Protein AF-A0A7W7N587-F1 (afdb_monomer_lite)

Secondary structure (DSSP, 8-state):
----SHHHHHHHHHHHHTTSSS--S-TT--------PPPPP--EEEEEE-SS-B-SS-EEEEEE-SS--B--EES-TTTTEEEEETTEEPPGGGEEEEEEETTEEEEEEPTT--B-TT-EEEEEE-GGGB---PPSEEE--SEEEEEETTEEEE--SSPPEEEE--PPPPPPPPPHHHHHHHHHHHHHHHHHHHHHHHHHH--

Foldseek 3Di:
DDDDPVPVVVVVVVVVVPPVPPPPDPPDDPPPPPPPPQQAFAKKKWKDFWQAKDFAAWKKWKFFADQWFFAWDKQCDDPFKWKDKQNHTDDSQQFPMWTDHGTIIMTIGDHGDIRHHGIMMMMIGGSVGTPGSDDWDKAFTPFTFIDHPPHGPTGDPVTIIMGTHGDPDPDDDDDPVSVVVVVVVVVVVVVVVVVVVVVVVVD

Structure (mmCIF, N/CA/C/O backbone):
data_AF-A0A7W7N587-F1
#
_entry.id   AF-A0A7W7N587-F1
#
loop_
_atom_site.group_PDB
_atom_site.id
_atom_site.type_symbol
_atom_site.label_atom_id
_atom_site.label_alt_id
_atom_site.label_comp_id
_atom_site.label_asym_id
_atom_site.label_entity_id
_atom_site.label_seq_id
_atom_site.pdbx_PDB_ins_code
_atom_site.Cartn_x
_atom_site.Cartn_y
_atom_site.Cartn_z
_atom_site.occupancy
_atom_site.B_iso_or_equiv
_atom_site.auth_seq_id
_atom_site.auth_comp_id
_atom_site.auth_asym_id
_atom_site.auth_atom_id
_atom_site.pdbx_PDB_model_num
ATOM 1 N N . MET A 1 1 ? -47.797 -42.948 40.426 1.00 38.31 1 MET A N 1
ATOM 2 C CA . MET A 1 1 ? -47.442 -41.555 40.781 1.00 38.31 1 MET A CA 1
ATOM 3 C C . MET A 1 1 ? -46.342 -41.049 39.849 1.00 38.31 1 MET A C 1
ATOM 5 O O . MET A 1 1 ? -45.170 -41.252 40.117 1.00 38.31 1 MET A O 1
ATOM 9 N N . LYS A 1 2 ? -46.714 -40.478 38.700 1.00 43.25 2 LYS A N 1
ATOM 10 C CA . LYS A 1 2 ? -45.826 -39.831 37.716 1.00 43.25 2 LYS A CA 1
ATOM 11 C C . LYS A 1 2 ? -46.717 -38.867 36.934 1.00 43.25 2 LYS A C 1
ATOM 13 O O . LYS A 1 2 ? -47.660 -39.359 36.325 1.00 43.25 2 LYS A O 1
ATOM 18 N N . LYS A 1 3 ? -46.431 -37.558 37.008 1.00 42.47 3 LYS A N 1
ATOM 19 C CA . LYS A 1 3 ?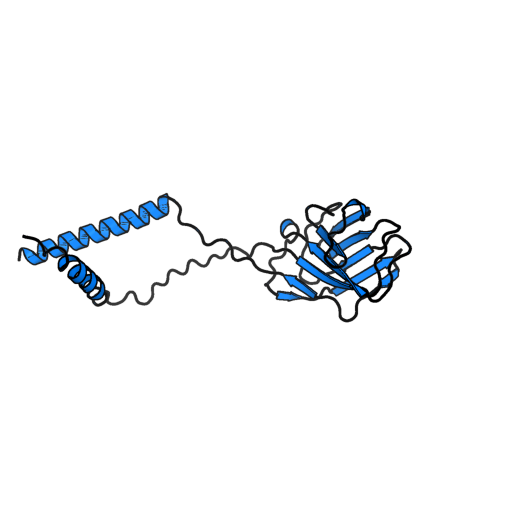 -46.967 -36.413 36.222 1.00 42.47 3 LYS A CA 1
ATOM 20 C C . LYS A 1 3 ? -47.358 -35.235 37.129 1.00 42.47 3 LYS A C 1
ATOM 22 O O . LYS A 1 3 ? -48.534 -34.967 37.303 1.00 42.47 3 LYS A O 1
ATOM 27 N N . MET A 1 4 ? -46.376 -34.517 37.680 1.00 37.81 4 MET A N 1
ATOM 28 C CA . MET A 1 4 ? -46.587 -33.137 38.170 1.00 37.81 4 MET A CA 1
ATOM 29 C C . MET A 1 4 ? -45.394 -32.190 37.912 1.00 37.81 4 MET A C 1
ATOM 31 O O . MET A 1 4 ? -45.393 -31.070 38.398 1.00 37.81 4 MET A O 1
ATOM 35 N N . ILE A 1 5 ? -44.398 -32.581 37.102 1.00 40.22 5 ILE A N 1
ATOM 36 C CA . ILE A 1 5 ? -43.212 -31.732 36.834 1.00 40.22 5 ILE A CA 1
ATOM 37 C C . ILE A 1 5 ? -43.403 -30.823 35.598 1.00 40.22 5 ILE A C 1
ATOM 39 O O . ILE A 1 5 ? -42.735 -29.805 35.469 1.00 40.22 5 ILE A O 1
ATOM 43 N N . ALA A 1 6 ? -44.373 -31.105 34.720 1.00 36.09 6 ALA A N 1
ATOM 44 C CA . ALA A 1 6 ? -44.575 -30.320 33.493 1.00 36.09 6 ALA A CA 1
ATOM 45 C C . ALA A 1 6 ? -45.371 -29.007 33.682 1.00 36.09 6 ALA A C 1
ATOM 47 O O . ALA A 1 6 ? -45.319 -28.148 32.811 1.00 36.09 6 ALA A O 1
ATOM 48 N N . ALA A 1 7 ? -46.085 -28.822 34.800 1.00 35.78 7 ALA A N 1
ATOM 49 C CA . ALA A 1 7 ? -46.932 -27.638 35.019 1.00 35.78 7 ALA A CA 1
ATOM 50 C C . ALA A 1 7 ? -46.193 -26.449 35.672 1.00 35.78 7 ALA A C 1
ATOM 52 O O . ALA A 1 7 ? -46.645 -25.311 35.577 1.00 35.78 7 ALA A O 1
ATOM 53 N N . ALA A 1 8 ? -45.044 -26.689 36.313 1.00 37.50 8 ALA A N 1
ATOM 54 C CA . ALA A 1 8 ? -44.264 -25.636 36.970 1.00 37.50 8 ALA A CA 1
ATOM 55 C C . ALA A 1 8 ? -43.383 -24.840 35.987 1.00 37.50 8 ALA A C 1
ATOM 57 O O . ALA A 1 8 ? -43.096 -23.668 36.223 1.00 37.50 8 ALA A O 1
ATOM 58 N N . VAL A 1 9 ? -42.992 -25.449 34.861 1.00 40.50 9 VAL A N 1
ATOM 59 C CA . VAL A 1 9 ? -42.128 -24.807 33.854 1.00 40.50 9 VAL A CA 1
ATOM 60 C C . VAL A 1 9 ? -42.918 -23.817 32.988 1.00 40.50 9 VAL A C 1
ATOM 62 O O . VAL A 1 9 ? -42.413 -22.751 32.646 1.00 40.50 9 VAL A O 1
ATOM 65 N N . THR A 1 10 ? -44.190 -24.099 32.703 1.00 35.56 10 THR A N 1
ATOM 66 C CA . THR A 1 10 ? -45.070 -23.196 31.943 1.00 35.56 10 THR A CA 1
ATOM 67 C C . THR A 1 10 ? -45.583 -22.017 32.770 1.00 35.56 10 THR A C 1
ATOM 69 O O . THR A 1 10 ? -45.714 -20.920 32.232 1.00 35.56 10 THR A O 1
ATOM 72 N N . ALA A 1 11 ? -45.792 -22.181 34.081 1.00 36.28 11 ALA A N 1
ATOM 73 C CA . ALA A 1 11 ? -46.160 -21.065 34.957 1.00 36.28 11 ALA A CA 1
ATOM 74 C C . ALA A 1 11 ? -45.007 -20.056 35.138 1.00 36.28 11 ALA A C 1
ATOM 76 O O . ALA A 1 11 ? -45.252 -18.851 35.148 1.00 36.28 11 ALA A O 1
ATOM 77 N N . ALA A 1 12 ? -43.755 -20.532 35.194 1.00 37.84 12 ALA A N 1
ATOM 78 C CA . ALA A 1 12 ? -42.572 -19.671 35.262 1.00 37.84 12 ALA A CA 1
ATOM 79 C C . ALA A 1 12 ? -42.360 -18.861 33.967 1.00 37.84 12 ALA A C 1
ATOM 81 O O . ALA A 1 12 ? -42.029 -17.675 34.030 1.00 37.84 12 ALA A O 1
ATOM 82 N N . ALA A 1 13 ? -42.630 -19.462 32.801 1.00 37.00 13 ALA A N 1
ATOM 83 C CA . ALA A 1 13 ? -42.535 -18.784 31.508 1.00 37.00 13 ALA A CA 1
ATOM 84 C C . ALA A 1 13 ? -43.606 -17.690 31.318 1.00 37.00 13 ALA A C 1
ATOM 86 O O . ALA A 1 13 ? -43.305 -16.644 30.745 1.00 37.00 13 ALA A O 1
ATOM 87 N N . LEU A 1 14 ? -44.825 -17.866 31.851 1.00 33.00 14 LEU A N 1
ATOM 88 C CA . LEU A 1 14 ? -45.858 -16.820 31.788 1.00 33.00 14 LEU A CA 1
ATOM 89 C C . LEU A 1 14 ? -45.626 -15.674 32.789 1.00 33.00 14 LEU A C 1
ATOM 91 O O . LEU A 1 14 ? -45.969 -14.531 32.492 1.00 33.00 14 LEU A O 1
ATOM 95 N N . SER A 1 15 ? -45.000 -15.928 33.943 1.00 31.50 15 SER A N 1
ATOM 96 C CA . SER A 1 15 ? -44.704 -14.867 34.921 1.00 31.50 15 SER A CA 1
ATOM 97 C C . SER A 1 15 ? -43.564 -13.925 34.512 1.00 31.50 15 SER A C 1
ATOM 99 O O . SER A 1 15 ? -43.519 -12.791 34.991 1.00 31.50 15 SER A O 1
ATOM 101 N N . MET A 1 16 ? -42.682 -14.338 33.590 1.00 36.97 16 MET A N 1
ATOM 102 C CA . MET A 1 16 ? -41.684 -13.423 33.014 1.00 36.97 16 MET A CA 1
ATOM 103 C C . MET A 1 16 ? -42.273 -12.497 31.941 1.00 36.97 16 MET A C 1
ATOM 105 O O . MET A 1 16 ? -41.717 -11.433 31.695 1.00 36.97 16 MET A O 1
ATOM 109 N N . ALA A 1 17 ? -43.418 -12.848 31.348 1.00 35.22 17 ALA A N 1
ATOM 110 C CA . ALA A 1 17 ? -44.125 -11.977 30.407 1.00 35.22 17 ALA A CA 1
ATOM 111 C C . ALA A 1 17 ? -45.040 -10.951 31.111 1.00 35.22 17 ALA A C 1
ATOM 113 O O . ALA A 1 17 ? -45.356 -9.912 30.539 1.00 35.22 17 ALA A O 1
ATOM 114 N N . ALA A 1 18 ? -45.441 -11.202 32.362 1.00 35.47 18 ALA A N 1
ATOM 115 C CA . ALA A 1 18 ? -46.422 -10.376 33.075 1.00 35.47 18 ALA A CA 1
ATOM 116 C C . ALA A 1 18 ? -45.828 -9.283 33.987 1.00 35.47 18 ALA A C 1
ATOM 118 O O . ALA A 1 18 ? -46.585 -8.514 34.574 1.00 35.47 18 ALA A O 1
ATOM 119 N N . THR A 1 19 ? -44.499 -9.167 34.096 1.00 36.75 19 THR A N 1
ATOM 120 C CA . THR A 1 19 ? -43.856 -8.102 34.902 1.00 36.75 19 THR A CA 1
ATOM 121 C C . THR A 1 19 ? -43.132 -7.059 34.044 1.00 36.75 19 THR A C 1
ATOM 123 O O . THR A 1 19 ? -42.296 -6.312 34.539 1.00 36.75 19 THR A O 1
ATOM 126 N N . ALA A 1 20 ? -43.482 -6.967 32.758 1.00 34.50 20 ALA A N 1
ATOM 127 C CA . ALA A 1 20 ? -43.085 -5.857 31.888 1.00 34.50 20 ALA A CA 1
ATOM 128 C C . ALA A 1 20 ? -44.010 -4.626 32.026 1.00 34.50 20 ALA A C 1
ATOM 130 O O . ALA A 1 20 ? -43.707 -3.561 31.501 1.00 34.50 20 ALA A O 1
ATOM 131 N N . THR A 1 21 ? -45.134 -4.738 32.744 1.00 38.00 21 THR A N 1
ATOM 132 C CA . THR A 1 21 ? -46.200 -3.717 32.766 1.00 38.00 21 THR A CA 1
ATOM 133 C C . THR A 1 21 ? -46.244 -2.824 34.005 1.00 38.00 21 THR A C 1
ATOM 135 O O . THR A 1 21 ? -47.130 -1.982 34.103 1.00 38.00 21 THR A O 1
ATOM 138 N N . MET A 1 22 ? -45.286 -2.923 34.933 1.00 37.50 22 MET A N 1
ATOM 139 C CA . MET A 1 22 ? -45.151 -1.955 36.038 1.00 37.50 22 MET A CA 1
ATOM 140 C C . MET A 1 22 ? -43.709 -1.466 36.218 1.00 37.50 22 MET A C 1
ATOM 142 O O . MET A 1 22 ? -43.218 -1.320 37.331 1.00 37.50 22 MET A O 1
ATOM 146 N N . ALA A 1 23 ? -43.034 -1.182 35.105 1.00 35.41 23 ALA A N 1
ATOM 147 C CA . ALA A 1 23 ? -41.912 -0.250 35.056 1.00 35.41 23 ALA A CA 1
ATOM 148 C C . ALA A 1 23 ? -42.394 1.007 34.321 1.00 35.41 23 ALA A C 1
ATOM 150 O O . ALA A 1 23 ? -42.036 1.273 33.176 1.00 35.41 23 ALA A O 1
ATOM 151 N N . GLY A 1 24 ? -43.300 1.744 34.968 1.00 34.12 24 GLY A N 1
ATOM 152 C CA . GLY A 1 24 ? -43.646 3.087 34.532 1.00 34.12 24 GLY A CA 1
ATOM 153 C C . GLY A 1 24 ? -42.379 3.939 34.511 1.00 34.12 24 GLY A C 1
ATOM 154 O O . GLY A 1 24 ? -41.767 4.173 35.549 1.00 34.12 24 GLY A O 1
ATOM 155 N N . THR A 1 25 ? -42.009 4.374 33.307 1.00 38.12 25 THR A N 1
ATOM 156 C CA . THR A 1 25 ? -41.137 5.522 33.019 1.00 38.12 25 THR A CA 1
ATOM 157 C C . THR A 1 25 ? -39.679 5.439 33.487 1.00 38.12 25 THR A C 1
ATOM 159 O O . THR A 1 25 ? -39.205 6.279 34.242 1.00 38.12 25 THR A O 1
ATOM 162 N N . LEU A 1 26 ? -38.914 4.509 32.915 1.00 37.38 26 LEU A N 1
ATOM 163 C CA . LEU A 1 26 ? -37.521 4.781 32.523 1.00 37.38 26 LEU A CA 1
ATOM 164 C C . LEU A 1 26 ? -37.381 4.557 31.010 1.00 37.38 26 LEU A C 1
ATOM 166 O O . LEU A 1 26 ? -36.545 3.798 30.541 1.00 37.38 26 LEU A O 1
ATOM 170 N N . THR A 1 27 ? -38.246 5.196 30.223 1.00 34.88 27 THR A N 1
ATOM 171 C CA . THR A 1 27 ? -38.246 5.094 28.755 1.00 34.88 27 THR A CA 1
ATOM 172 C C . THR A 1 27 ? -37.141 5.906 28.073 1.00 34.88 27 THR A C 1
ATOM 174 O O . THR A 1 27 ? -37.066 5.874 26.855 1.00 34.88 27 THR A O 1
ATOM 177 N N . ASN A 1 28 ? -36.257 6.583 28.819 1.00 39.03 28 ASN A N 1
ATOM 178 C CA . ASN A 1 28 ? -35.253 7.496 28.252 1.00 39.03 28 ASN A CA 1
ATOM 179 C C . ASN A 1 28 ? -33.839 7.353 28.846 1.00 39.03 28 ASN A C 1
ATOM 181 O O . ASN A 1 28 ? -33.055 8.295 28.772 1.00 39.03 28 ASN A O 1
ATOM 185 N N . VAL A 1 29 ? -33.475 6.210 29.437 1.00 33.09 29 VAL A N 1
ATOM 186 C CA . VAL A 1 29 ? -32.075 5.980 29.841 1.00 33.09 29 VAL A CA 1
ATOM 187 C C . VAL A 1 29 ? -31.446 4.947 28.916 1.00 33.09 29 VAL A C 1
ATOM 189 O O . VAL A 1 29 ? -31.245 3.791 29.275 1.00 33.09 29 VAL A O 1
ATOM 192 N N . SER A 1 30 ? -31.134 5.375 27.694 1.00 33.59 30 SER A N 1
ATOM 193 C CA . SER A 1 30 ? -30.112 4.712 26.891 1.00 33.59 30 SER A CA 1
ATOM 194 C C . SER A 1 30 ? -28.754 5.183 27.407 1.00 33.59 30 SER A C 1
ATOM 196 O O . SER A 1 30 ? -28.334 6.307 27.131 1.00 33.59 30 SER A O 1
ATOM 198 N N . VAL A 1 31 ? -28.064 4.348 28.185 1.00 34.72 31 VAL A N 1
ATOM 199 C CA . VAL A 1 31 ? -26.636 4.563 28.441 1.00 34.72 31 VAL A CA 1
ATOM 200 C C . VAL A 1 31 ? -25.903 4.165 27.169 1.00 34.72 31 VAL A C 1
ATOM 202 O O . VAL A 1 31 ? -25.563 3.003 26.960 1.00 34.72 31 VAL A O 1
ATOM 205 N N . THR A 1 32 ? -25.706 5.131 26.282 1.00 32.06 32 THR A N 1
ATOM 206 C CA . THR A 1 32 ? -24.823 4.959 25.136 1.00 32.06 32 THR A CA 1
ATOM 207 C C . THR A 1 32 ? -23.402 5.136 25.654 1.00 32.06 32 THR A C 1
ATOM 209 O O . THR A 1 32 ? -22.941 6.257 25.852 1.00 32.06 32 THR A O 1
ATOM 212 N N . LEU A 1 33 ? -22.700 4.032 25.912 1.00 35.41 33 LEU A N 1
ATOM 213 C CA . LEU A 1 33 ? -21.244 4.060 26.028 1.00 35.41 33 LEU A CA 1
ATOM 214 C C . LEU A 1 33 ? -20.709 4.361 24.625 1.00 35.41 33 LEU A C 1
ATOM 216 O O . LEU A 1 33 ? -20.472 3.455 23.829 1.00 35.41 33 LEU A O 1
ATOM 220 N N . SER A 1 34 ? -20.603 5.645 24.278 1.00 34.00 34 SER A N 1
ATOM 221 C CA . SER A 1 34 ? -19.911 6.058 23.065 1.00 34.00 34 SER A CA 1
ATOM 222 C C . SER A 1 34 ? -18.451 5.672 23.245 1.00 34.00 34 SER A C 1
ATOM 224 O O . SER A 1 34 ? -17.722 6.321 23.998 1.00 34.00 34 SER A O 1
ATOM 226 N N . ASN A 1 35 ? -18.032 4.588 22.595 1.00 39.84 35 ASN A N 1
ATOM 227 C CA . ASN A 1 35 ? -16.626 4.246 22.495 1.00 39.84 35 ASN A CA 1
ATOM 228 C C . ASN A 1 35 ? -15.972 5.318 21.611 1.00 39.84 35 ASN A C 1
ATOM 230 O O . ASN A 1 35 ? -15.907 5.177 20.397 1.00 39.84 35 ASN A O 1
ATOM 234 N N . ALA A 1 36 ? -15.560 6.433 22.215 1.00 37.22 36 ALA A N 1
ATOM 235 C CA . ALA A 1 36 ? -14.899 7.554 21.549 1.00 37.22 36 ALA A CA 1
ATOM 236 C C . ALA A 1 36 ? -13.419 7.247 21.254 1.00 37.22 36 ALA A C 1
ATOM 238 O O . ALA A 1 36 ? -12.585 8.151 21.202 1.00 37.22 36 ALA A O 1
ATOM 239 N N . ALA A 1 37 ? -13.073 5.965 21.119 1.00 44.41 37 ALA A N 1
ATOM 240 C CA . ALA A 1 37 ? -11.741 5.576 20.713 1.00 44.41 37 ALA A CA 1
ATOM 241 C C . ALA A 1 37 ? -11.563 5.994 19.244 1.00 44.41 37 ALA A C 1
ATOM 243 O O . ALA A 1 37 ? -12.413 5.643 18.419 1.00 44.41 37 ALA A O 1
ATOM 244 N N . PRO A 1 38 ? -10.500 6.741 18.899 1.00 44.53 38 PRO A N 1
ATOM 245 C CA . PRO A 1 38 ? -10.182 7.012 17.504 1.00 44.53 38 PRO A CA 1
ATOM 246 C C . PRO A 1 38 ? -10.076 5.673 16.767 1.00 44.53 38 PRO A C 1
ATOM 248 O O . PRO A 1 38 ? -9.457 4.736 17.280 1.00 44.53 38 PRO A O 1
ATOM 251 N N . SER A 1 39 ? -10.715 5.567 15.599 1.00 49.31 39 SER A N 1
ATOM 252 C CA . SER A 1 39 ? -10.587 4.399 14.729 1.00 49.31 39 SER A CA 1
ATOM 253 C C . SER A 1 39 ? -9.099 4.136 14.498 1.00 49.31 39 SER A C 1
ATOM 255 O O . SER A 1 39 ? -8.367 5.001 14.016 1.00 49.31 39 SER A O 1
ATOM 257 N N . GLN A 1 40 ? -8.629 2.979 14.964 1.00 49.12 40 GLN A N 1
ATOM 258 C CA . GLN A 1 40 ? -7.231 2.594 14.835 1.00 49.12 40 GLN A CA 1
ATOM 259 C C . GLN A 1 40 ? -6.926 2.174 13.396 1.00 49.12 40 GLN A C 1
ATOM 261 O O . GLN A 1 40 ? -7.825 1.723 12.685 1.00 49.12 40 GLN A O 1
ATOM 266 N N . PRO A 1 41 ? -5.663 2.326 12.975 1.00 52.47 41 PRO A N 1
ATOM 267 C CA . PRO A 1 41 ? -5.299 2.300 11.575 1.00 52.47 41 PRO A CA 1
ATOM 268 C C . PRO A 1 41 ? -5.575 0.942 10.933 1.00 52.47 41 PRO A C 1
ATOM 270 O O . PRO A 1 41 ? -5.525 -0.109 11.582 1.00 52.47 41 PRO A O 1
ATOM 273 N N . THR A 1 42 ? -5.826 0.973 9.634 1.00 66.81 42 THR A N 1
ATOM 274 C CA . THR A 1 42 ? -5.966 -0.211 8.793 1.00 66.81 42 THR A CA 1
ATOM 275 C C . THR A 1 42 ? -4.874 -0.283 7.759 1.00 66.81 42 THR A C 1
ATOM 277 O O . THR A 1 42 ? -4.172 0.692 7.498 1.00 66.81 42 THR A O 1
ATOM 280 N N . ASP A 1 43 ? -4.771 -1.457 7.154 1.00 76.81 43 ASP A N 1
ATOM 281 C CA . ASP A 1 43 ? -3.919 -1.644 6.001 1.00 76.81 43 ASP A CA 1
ATOM 282 C C . ASP A 1 43 ? -4.407 -0.757 4.850 1.00 76.81 43 ASP A C 1
ATOM 284 O O . ASP A 1 43 ? -5.614 -0.615 4.629 1.00 76.81 43 ASP A O 1
ATOM 288 N N . VAL A 1 44 ? -3.464 -0.166 4.125 1.00 81.44 44 VAL A N 1
ATOM 289 C CA . VAL A 1 44 ? -3.729 0.573 2.888 1.00 81.44 44 VAL A CA 1
ATOM 290 C C . VAL A 1 44 ? -3.316 -0.320 1.737 1.00 81.44 44 VAL A C 1
ATOM 292 O O . VAL A 1 44 ? -2.154 -0.708 1.661 1.00 81.44 44 VAL A O 1
ATOM 295 N N . ASP A 1 45 ? -4.253 -0.641 0.851 1.00 85.12 45 ASP A N 1
ATOM 296 C CA . ASP A 1 45 ? -3.984 -1.405 -0.369 1.00 85.12 45 ASP A CA 1
ATOM 297 C C . ASP A 1 45 ? -4.131 -0.489 -1.584 1.00 85.12 45 ASP A C 1
ATOM 299 O O . ASP A 1 45 ? -5.164 0.161 -1.757 1.00 85.12 45 ASP A O 1
ATOM 303 N N . ILE A 1 46 ? -3.083 -0.413 -2.397 1.00 84.62 46 ILE A N 1
ATOM 304 C CA . ILE A 1 46 ? -3.024 0.363 -3.633 1.00 84.62 46 ILE A CA 1
ATOM 305 C C . ILE A 1 46 ? -2.920 -0.631 -4.768 1.00 84.62 46 ILE A C 1
ATOM 307 O O . ILE A 1 46 ? -1.919 -1.339 -4.869 1.00 84.62 46 ILE A O 1
ATOM 311 N N . ARG A 1 47 ? -3.905 -0.642 -5.661 1.00 85.12 47 ARG A N 1
ATOM 312 C CA . ARG A 1 47 ? -3.933 -1.575 -6.786 1.00 85.12 47 ARG A CA 1
ATOM 313 C C . ARG A 1 47 ? -3.986 -0.837 -8.108 1.00 85.12 47 ARG A C 1
ATOM 315 O O . ARG A 1 47 ? -4.840 0.021 -8.307 1.00 85.12 47 ARG A O 1
ATOM 322 N N . PHE A 1 48 ? -3.109 -1.216 -9.029 1.00 82.38 48 PHE A N 1
ATOM 323 C CA . PHE A 1 48 ? -3.051 -0.632 -10.363 1.00 82.38 48 PHE A CA 1
ATOM 324 C C . PHE A 1 48 ? -2.655 -1.675 -11.406 1.00 82.38 48 PHE A C 1
ATOM 326 O O . PHE A 1 48 ? -2.157 -2.751 -11.071 1.00 82.38 48 PHE A O 1
ATOM 333 N N . THR A 1 49 ? -2.911 -1.351 -12.669 1.00 85.44 49 THR A N 1
ATOM 334 C CA . THR A 1 49 ? -2.510 -2.163 -13.820 1.00 85.44 49 THR A CA 1
ATOM 335 C C . THR A 1 49 ? -1.483 -1.370 -14.606 1.00 85.44 49 THR A C 1
ATOM 337 O O . THR A 1 49 ? -1.723 -0.195 -14.870 1.00 85.44 49 THR A O 1
ATOM 340 N N . THR A 1 50 ? -0.351 -1.979 -14.942 1.00 83.38 50 THR A N 1
ATOM 341 C CA . THR A 1 50 ? 0.663 -1.325 -15.773 1.00 83.38 50 THR A CA 1
ATOM 342 C C . THR A 1 50 ? 0.170 -1.160 -17.203 1.00 83.38 50 THR A C 1
ATOM 344 O O . THR A 1 50 ? -0.407 -2.082 -17.783 1.00 83.38 50 THR A O 1
ATOM 347 N N . GLU A 1 51 ? 0.423 -0.004 -17.801 1.00 83.75 51 GLU A N 1
ATOM 348 C CA . GLU A 1 51 ? 0.165 0.243 -19.221 1.00 83.75 51 GLU A CA 1
ATOM 349 C C . GLU A 1 51 ? 1.394 -0.101 -20.066 1.00 83.75 51 GLU A C 1
ATOM 351 O O . GLU A 1 51 ? 1.273 -0.580 -21.197 1.00 83.75 51 GLU A O 1
ATOM 356 N N . THR A 1 52 ? 2.590 0.088 -19.503 1.00 84.25 52 THR A N 1
ATOM 357 C CA . THR A 1 52 ? 3.861 -0.100 -20.202 1.00 84.25 52 THR A CA 1
ATOM 358 C C . THR A 1 52 ? 4.668 -1.261 -19.627 1.00 84.25 52 THR A C 1
ATOM 360 O O . THR A 1 52 ? 4.505 -1.698 -18.488 1.00 84.25 52 THR A O 1
ATOM 363 N N . LEU A 1 53 ? 5.543 -1.823 -20.464 1.00 84.88 53 LEU A N 1
ATOM 364 C CA . LEU A 1 53 ? 6.509 -2.828 -20.036 1.00 84.88 53 LEU A CA 1
ATOM 365 C C . LEU A 1 53 ? 7.609 -2.158 -19.207 1.00 84.88 53 LEU A C 1
ATOM 367 O O . LEU A 1 53 ? 8.247 -1.208 -19.656 1.00 84.88 53 LEU A O 1
ATOM 371 N N . VAL A 1 54 ? 7.897 -2.731 -18.046 1.00 85.06 54 VAL A N 1
ATOM 372 C CA . VAL A 1 54 ? 8.909 -2.248 -17.106 1.00 85.06 54 VAL A CA 1
ATOM 373 C C . VAL A 1 54 ? 10.015 -3.302 -17.041 1.00 85.06 54 VAL A C 1
ATOM 375 O O . VAL A 1 54 ? 9.841 -4.351 -16.427 1.00 85.06 54 VAL A O 1
ATOM 378 N N . ASN A 1 55 ? 11.129 -3.086 -17.748 1.00 79.56 55 ASN A N 1
ATOM 379 C CA . ASN A 1 55 ? 12.149 -4.130 -17.960 1.00 79.56 55 ASN A CA 1
ATOM 380 C C . ASN A 1 55 ? 13.613 -3.643 -17.982 1.00 79.56 55 ASN A C 1
ATOM 382 O O . ASN A 1 55 ? 14.521 -4.474 -17.981 1.00 79.56 55 ASN A O 1
ATOM 386 N N . THR A 1 56 ? 13.873 -2.330 -17.997 1.00 66.50 56 THR A N 1
ATOM 387 C CA . THR A 1 56 ? 15.239 -1.773 -18.044 1.00 66.50 56 THR A CA 1
ATOM 388 C C . THR A 1 56 ? 15.451 -0.683 -16.998 1.00 66.50 56 THR A C 1
ATOM 390 O O . THR A 1 56 ? 14.661 0.255 -16.964 1.00 66.50 56 THR A O 1
ATOM 393 N N . ALA A 1 57 ? 16.559 -0.772 -16.244 1.00 70.69 57 ALA A N 1
ATOM 394 C CA . ALA A 1 57 ? 16.970 0.109 -15.136 1.00 70.69 57 ALA A CA 1
ATOM 395 C C . ALA A 1 57 ? 16.222 -0.145 -13.806 1.00 70.69 57 ALA A C 1
ATOM 397 O O . ALA A 1 57 ? 15.204 -0.835 -13.787 1.00 70.69 57 ALA A O 1
ATOM 398 N N . PRO A 1 58 ? 16.756 0.320 -12.656 1.00 75.88 58 PRO A N 1
ATOM 399 C CA . PRO A 1 58 ? 16.026 0.240 -11.398 1.00 75.88 58 PRO A CA 1
ATOM 400 C C . PRO A 1 58 ? 14.789 1.131 -11.468 1.00 75.88 58 PRO A C 1
ATOM 402 O O . PRO A 1 58 ? 14.902 2.352 -11.580 1.00 75.88 58 PRO A O 1
ATOM 405 N N . HIS A 1 59 ? 13.628 0.504 -11.351 1.00 86.00 59 HIS A N 1
ATOM 406 C CA . HIS A 1 59 ? 12.351 1.198 -11.323 1.00 86.00 59 HIS A CA 1
ATOM 407 C C . HIS A 1 59 ? 11.969 1.537 -9.891 1.00 86.00 59 HIS A C 1
ATOM 409 O O . HIS A 1 59 ? 12.199 0.733 -8.983 1.00 86.00 59 HIS A O 1
ATOM 415 N N . MET A 1 60 ? 11.387 2.709 -9.674 1.00 88.69 60 MET A N 1
ATOM 416 C CA . MET A 1 60 ? 10.746 3.04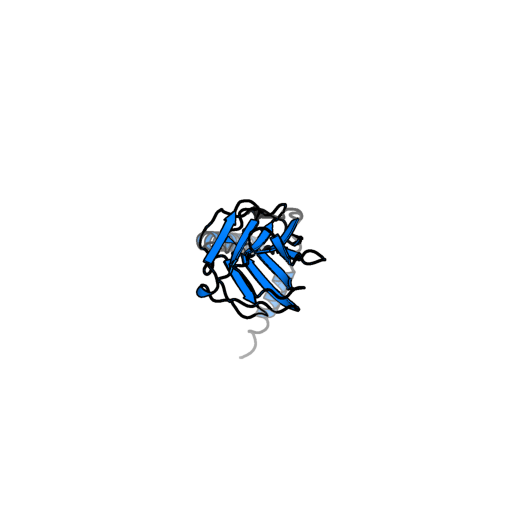8 -8.411 1.00 88.69 60 MET A CA 1
ATOM 417 C C . MET A 1 60 ? 9.244 3.120 -8.617 1.00 88.69 60 MET A C 1
ATOM 419 O O . MET A 1 60 ? 8.756 3.880 -9.445 1.00 88.69 60 MET A O 1
ATOM 423 N N . LEU A 1 61 ? 8.530 2.326 -7.832 1.00 89.31 61 LEU A N 1
ATOM 424 C CA . LEU A 1 61 ? 7.104 2.472 -7.607 1.00 89.31 61 LEU A CA 1
ATOM 425 C C . LEU A 1 61 ? 6.935 3.610 -6.611 1.00 89.31 61 LEU A C 1
ATOM 427 O O . LEU A 1 61 ? 7.462 3.523 -5.501 1.00 89.31 61 LEU A O 1
ATOM 431 N N . TYR A 1 62 ? 6.238 4.665 -7.006 1.00 89.31 62 TYR A N 1
ATOM 432 C CA . TYR A 1 62 ? 6.070 5.867 -6.206 1.00 89.31 62 TYR A CA 1
ATOM 433 C C . TYR A 1 62 ? 4.591 6.218 -6.107 1.00 89.31 62 TYR A C 1
ATOM 435 O O . TYR A 1 62 ? 3.904 6.344 -7.119 1.00 89.31 62 TYR A O 1
ATOM 443 N N . ALA A 1 63 ? 4.105 6.403 -4.881 1.00 88.19 63 ALA A N 1
ATOM 444 C CA . ALA A 1 63 ? 2.752 6.872 -4.633 1.00 88.19 63 ALA A CA 1
ATOM 445 C C . ALA A 1 63 ? 2.748 8.003 -3.607 1.00 88.19 63 ALA A C 1
ATOM 447 O O . ALA A 1 63 ? 3.435 7.940 -2.582 1.00 88.19 63 ALA A O 1
ATOM 448 N N . ARG A 1 64 ? 1.938 9.025 -3.878 1.00 89.81 64 ARG A N 1
ATOM 449 C CA . ARG A 1 64 ? 1.725 10.168 -2.994 1.00 89.81 64 ARG A CA 1
ATOM 450 C C . ARG A 1 64 ? 0.245 10.334 -2.709 1.00 89.81 64 ARG A C 1
ATOM 452 O O . ARG A 1 64 ? -0.586 10.227 -3.606 1.00 89.81 64 ARG A O 1
ATOM 459 N N . PHE A 1 65 ? -0.075 10.626 -1.462 1.00 86.50 65 PHE A N 1
ATOM 460 C CA . PHE A 1 65 ? -1.443 10.708 -0.976 1.00 86.50 65 PHE A CA 1
ATOM 461 C C . PHE A 1 65 ? -1.757 12.121 -0.506 1.00 86.50 65 PHE A C 1
ATOM 463 O O . PHE A 1 65 ? -0.868 12.856 -0.072 1.00 86.50 65 PHE A O 1
ATOM 470 N N . ASP A 1 66 ? -3.032 12.483 -0.579 1.00 80.62 66 ASP A N 1
ATOM 471 C CA . ASP A 1 66 ? -3.572 13.640 0.125 1.00 80.62 66 ASP A CA 1
ATOM 472 C C . ASP A 1 66 ? -4.486 13.132 1.239 1.00 80.62 66 ASP A C 1
ATOM 474 O O . ASP A 1 66 ? -5.292 12.228 1.028 1.00 80.62 66 ASP A O 1
ATOM 478 N N . GLY A 1 67 ? -4.293 13.631 2.456 1.00 74.56 67 GLY A N 1
ATOM 479 C CA . GLY A 1 67 ? -5.054 13.183 3.627 1.00 74.56 67 GLY A CA 1
ATOM 480 C C . GLY A 1 67 ? -4.672 11.821 4.231 1.00 74.56 67 GLY A C 1
ATOM 481 O O . GLY A 1 67 ? -5.226 11.487 5.274 1.00 74.56 67 GLY A O 1
ATOM 482 N N . LEU A 1 68 ? -3.722 11.063 3.661 1.00 81.25 68 LEU A N 1
ATOM 483 C CA . LEU A 1 68 ? -3.099 9.898 4.315 1.00 81.25 68 LEU A CA 1
ATOM 484 C C . LEU A 1 68 ? -1.722 10.287 4.862 1.00 81.25 68 LEU A C 1
ATOM 486 O O . LEU A 1 68 ? -0.840 10.711 4.113 1.00 81.25 68 LEU A O 1
ATOM 490 N N . VAL A 1 69 ? -1.552 10.105 6.169 1.00 84.94 69 VAL A N 1
ATOM 491 C CA . VAL A 1 69 ? -0.299 10.343 6.885 1.00 84.94 69 VAL A CA 1
ATOM 492 C C . VAL A 1 69 ? 0.339 9.015 7.258 1.00 84.94 69 VAL A C 1
ATOM 494 O O . VAL A 1 69 ? -0.301 8.188 7.918 1.00 84.94 69 VAL A O 1
ATOM 497 N N . LEU A 1 70 ? 1.593 8.833 6.842 1.00 86.94 70 LEU A N 1
ATOM 498 C CA . LEU A 1 70 ? 2.392 7.647 7.134 1.00 86.94 70 LEU A CA 1
ATOM 499 C C . LEU A 1 70 ? 3.572 7.980 8.055 1.00 86.94 70 LEU A C 1
ATOM 501 O O . LEU A 1 70 ? 4.238 9.010 7.908 1.00 86.94 70 LEU A O 1
ATOM 505 N N . ALA A 1 71 ? 3.868 7.072 8.982 1.00 88.38 71 ALA A N 1
ATOM 506 C CA . ALA A 1 71 ? 5.095 7.087 9.759 1.00 88.38 71 ALA A CA 1
ATOM 507 C C . ALA A 1 71 ? 6.301 6.964 8.819 1.00 88.38 71 ALA A C 1
ATOM 509 O O . ALA A 1 71 ? 6.302 6.163 7.881 1.00 88.38 71 ALA A O 1
ATOM 510 N N . ALA A 1 72 ? 7.340 7.757 9.076 1.00 88.75 72 ALA A N 1
ATOM 511 C CA . ALA A 1 72 ? 8.578 7.665 8.319 1.00 88.75 72 ALA A CA 1
ATOM 512 C C . ALA A 1 72 ? 9.306 6.367 8.680 1.00 88.75 72 ALA A C 1
ATOM 514 O O . ALA A 1 72 ? 9.655 6.151 9.841 1.00 88.75 72 ALA A O 1
ATOM 515 N N . ALA A 1 73 ? 9.549 5.521 7.686 1.00 85.75 73 ALA A N 1
ATOM 516 C CA . ALA A 1 73 ? 10.256 4.267 7.876 1.00 85.75 73 ALA A CA 1
ATOM 517 C C . ALA A 1 73 ? 11.075 3.930 6.631 1.00 85.75 73 ALA A C 1
ATOM 519 O O . ALA A 1 73 ? 10.673 4.236 5.510 1.00 85.75 73 ALA A O 1
ATOM 520 N N . THR A 1 74 ? 12.231 3.302 6.826 1.00 85.62 74 THR A N 1
ATOM 521 C CA . THR A 1 74 ? 13.137 2.884 5.751 1.00 85.62 74 THR A CA 1
ATOM 522 C C . THR A 1 74 ? 13.421 1.389 5.860 1.00 85.62 74 THR A C 1
ATOM 524 O O . THR A 1 74 ? 13.428 0.822 6.953 1.00 85.62 74 THR A O 1
ATOM 527 N N . ASN A 1 75 ? 13.635 0.745 4.713 1.00 83.12 75 ASN A N 1
ATOM 528 C CA . ASN A 1 75 ? 13.945 -0.682 4.577 1.00 83.12 75 ASN A CA 1
ATOM 529 C C . ASN A 1 75 ? 12.877 -1.628 5.169 1.00 83.12 75 ASN A C 1
ATOM 531 O O . ASN A 1 75 ? 13.223 -2.588 5.842 1.00 83.12 75 ASN A O 1
ATOM 535 N N . GLN A 1 76 ? 11.589 -1.366 4.904 1.00 81.56 76 GLN A N 1
ATOM 536 C CA . GLN A 1 76 ? 10.442 -2.103 5.482 1.00 81.56 76 GLN A CA 1
ATOM 537 C C . GLN A 1 76 ? 9.743 -3.094 4.517 1.00 81.56 76 GLN A C 1
ATOM 539 O O . GLN A 1 76 ? 8.541 -3.322 4.640 1.00 81.56 76 GLN A O 1
ATOM 544 N N . CYS A 1 77 ? 10.446 -3.621 3.509 1.00 74.06 77 CYS A N 1
ATOM 545 C CA . CYS A 1 77 ? 9.864 -4.348 2.359 1.00 74.06 77 CYS A CA 1
ATOM 546 C C . CYS A 1 77 ? 9.218 -5.725 2.662 1.00 74.06 77 CYS A C 1
ATOM 548 O O . CYS A 1 77 ? 8.880 -6.459 1.736 1.00 74.06 77 CYS A O 1
ATOM 550 N N . ASP A 1 78 ? 9.118 -6.123 3.924 1.00 72.81 78 ASP A N 1
ATOM 551 C CA . ASP A 1 78 ? 8.774 -7.480 4.354 1.00 72.81 78 ASP A CA 1
ATOM 552 C C . ASP A 1 78 ? 7.851 -7.523 5.579 1.00 72.81 78 ASP A C 1
ATOM 554 O O . ASP A 1 78 ? 7.019 -8.425 5.670 1.00 72.81 78 ASP A O 1
ATOM 558 N N . SER A 1 79 ? 7.944 -6.557 6.496 1.00 74.00 79 SER A N 1
ATOM 559 C CA . SER A 1 79 ? 7.106 -6.528 7.705 1.00 74.00 79 SER A CA 1
ATOM 560 C C . SER A 1 79 ? 5.944 -5.541 7.636 1.00 74.00 79 SER A C 1
ATOM 562 O O . SER A 1 79 ? 4.879 -5.817 8.184 1.00 74.00 79 SER A O 1
ATOM 564 N N . ASN A 1 80 ? 6.123 -4.402 6.962 1.00 85.94 80 ASN A N 1
ATOM 565 C CA . ASN A 1 80 ? 5.141 -3.315 6.999 1.00 85.94 80 ASN A CA 1
ATOM 566 C C . ASN A 1 80 ? 4.741 -2.810 5.611 1.00 85.94 80 ASN A C 1
ATOM 568 O O . ASN A 1 80 ? 3.782 -2.055 5.487 1.00 85.94 80 ASN A O 1
ATOM 572 N N . ILE A 1 81 ? 5.473 -3.186 4.564 1.00 88.69 81 ILE A N 1
ATOM 573 C CA . ILE A 1 81 ? 5.145 -2.849 3.182 1.00 88.69 81 ILE A CA 1
ATOM 574 C C . ILE A 1 81 ? 5.341 -4.116 2.369 1.00 88.69 81 ILE A C 1
ATOM 576 O O . ILE A 1 81 ? 6.452 -4.623 2.272 1.00 88.69 81 ILE A O 1
ATOM 580 N N . THR A 1 82 ? 4.270 -4.621 1.774 1.00 88.31 82 THR A N 1
ATOM 581 C CA . THR A 1 82 ? 4.322 -5.795 0.900 1.00 88.31 82 THR A CA 1
ATOM 582 C C . THR A 1 82 ? 3.838 -5.414 -0.486 1.00 88.31 82 THR A C 1
ATOM 584 O O . THR A 1 82 ? 2.947 -4.580 -0.635 1.00 88.31 82 THR A O 1
ATOM 587 N N . ALA A 1 83 ? 4.436 -6.008 -1.513 1.00 88.81 83 ALA A N 1
ATOM 588 C CA . ALA A 1 83 ? 4.004 -5.832 -2.890 1.00 88.81 83 ALA A CA 1
ATOM 589 C C . ALA A 1 83 ? 3.678 -7.188 -3.511 1.00 88.81 83 ALA A C 1
ATOM 591 O O . ALA A 1 83 ? 4.326 -8.198 -3.229 1.00 88.81 83 ALA A O 1
ATOM 592 N N . THR A 1 84 ? 2.664 -7.206 -4.365 1.00 90.12 84 THR A N 1
ATOM 593 C CA . THR A 1 84 ? 2.297 -8.372 -5.163 1.00 90.12 84 THR A CA 1
ATOM 594 C C . THR A 1 84 ? 2.288 -8.008 -6.638 1.00 90.12 84 THR A C 1
ATOM 596 O O . THR A 1 84 ? 1.923 -6.891 -7.005 1.00 90.12 84 THR A O 1
ATOM 599 N N . LEU A 1 85 ? 2.672 -8.967 -7.473 1.00 90.12 85 LEU A N 1
ATOM 600 C CA . LEU A 1 85 ? 2.604 -8.903 -8.925 1.00 90.12 85 LEU A CA 1
ATOM 601 C C . LEU A 1 85 ? 1.670 -10.016 -9.403 1.00 90.12 85 LEU A C 1
ATOM 603 O O . LEU A 1 85 ? 1.929 -11.195 -9.172 1.00 90.12 85 LEU A O 1
ATOM 607 N N . ASN A 1 86 ? 0.557 -9.647 -10.032 1.00 91.00 86 ASN A N 1
ATOM 608 C CA . ASN A 1 86 ? -0.528 -10.551 -10.422 1.00 91.00 86 ASN A CA 1
ATOM 609 C C . ASN A 1 86 ? -1.007 -11.449 -9.263 1.00 91.00 86 ASN A C 1
ATOM 611 O O . ASN A 1 86 ? -1.316 -12.623 -9.454 1.00 91.00 86 ASN A O 1
ATOM 615 N N . GLY A 1 87 ? -1.043 -10.896 -8.045 1.00 88.31 87 GLY A N 1
ATOM 616 C CA . GLY A 1 87 ? -1.434 -11.611 -6.826 1.00 88.31 87 GLY A CA 1
ATOM 617 C C . GLY A 1 87 ? -0.341 -12.489 -6.205 1.00 88.31 87 GLY A C 1
ATOM 618 O O . GLY A 1 87 ? -0.569 -13.067 -5.146 1.00 88.31 87 GLY A O 1
ATOM 619 N N . VAL A 1 88 ? 0.847 -12.574 -6.809 1.00 91.19 88 VAL A N 1
ATOM 620 C CA . VAL A 1 88 ? 2.001 -13.282 -6.241 1.00 91.19 88 VAL A CA 1
ATOM 621 C C . VAL A 1 88 ? 2.845 -12.303 -5.436 1.00 91.19 88 VAL A C 1
ATOM 623 O O . VAL A 1 88 ? 3.268 -11.277 -5.963 1.00 91.19 88 VAL A O 1
ATOM 626 N N . THR A 1 89 ? 3.105 -12.607 -4.165 1.00 91.31 89 THR A N 1
ATOM 627 C CA . THR A 1 89 ? 3.979 -11.787 -3.315 1.00 91.31 89 THR A CA 1
ATOM 628 C C . THR A 1 89 ? 5.380 -11.700 -3.905 1.00 91.31 89 THR A C 1
ATOM 630 O O . THR A 1 89 ? 6.021 -12.718 -4.162 1.00 91.31 89 THR A O 1
ATOM 633 N N . MET A 1 90 ? 5.855 -10.471 -4.095 1.00 89.25 90 MET A N 1
ATOM 634 C CA . MET A 1 90 ? 7.223 -10.208 -4.516 1.00 89.25 90 MET A CA 1
ATOM 635 C C . MET A 1 90 ? 8.159 -10.437 -3.321 1.00 89.25 90 MET A C 1
ATOM 637 O O . MET A 1 90 ? 7.920 -9.868 -2.252 1.00 89.25 90 MET A O 1
ATOM 641 N N . PRO A 1 91 ? 9.206 -11.265 -3.452 1.00 89.56 91 PRO A N 1
ATOM 642 C CA . PRO A 1 91 ? 10.155 -11.484 -2.374 1.00 89.56 91 PRO A CA 1
ATOM 643 C C . PRO A 1 91 ? 10.945 -10.208 -2.073 1.00 89.56 91 PRO A C 1
ATOM 645 O O . PRO A 1 91 ? 11.238 -9.406 -2.957 1.00 89.56 91 PRO A O 1
ATOM 648 N N . GLN A 1 92 ? 11.378 -10.053 -0.821 1.00 86.81 92 GLN A N 1
ATOM 649 C CA . GLN A 1 92 ? 12.174 -8.902 -0.385 1.00 86.81 92 GLN A CA 1
ATOM 650 C C . GLN A 1 92 ? 13.450 -8.705 -1.225 1.00 86.81 92 GLN A C 1
ATOM 652 O O . GLN A 1 92 ? 13.893 -7.578 -1.436 1.00 86.81 92 GLN A O 1
ATOM 657 N N . SER A 1 93 ? 14.025 -9.796 -1.747 1.00 88.31 93 SER A N 1
ATOM 658 C CA . SER A 1 93 ? 15.188 -9.762 -2.638 1.00 88.31 93 SER A CA 1
ATOM 659 C C . SER A 1 93 ? 14.960 -8.940 -3.904 1.00 88.31 93 SER A C 1
ATOM 661 O O . SER A 1 93 ? 15.930 -8.418 -4.455 1.00 88.31 93 SER A O 1
ATOM 663 N N . ASP A 1 94 ? 13.713 -8.781 -4.345 1.00 89.62 94 ASP A N 1
ATOM 664 C CA . ASP A 1 94 ? 13.357 -8.032 -5.551 1.00 89.62 94 ASP A CA 1
ATOM 665 C C . ASP A 1 94 ? 13.357 -6.521 -5.317 1.00 89.62 94 ASP A C 1
ATOM 667 O O . ASP A 1 94 ? 13.283 -5.750 -6.273 1.00 89.62 94 ASP A O 1
ATOM 671 N N . PHE A 1 95 ? 13.517 -6.083 -4.067 1.00 89.94 95 PHE A N 1
ATOM 672 C CA . PHE A 1 95 ? 13.592 -4.681 -3.688 1.00 89.94 95 PHE A CA 1
ATOM 673 C C . PHE A 1 95 ? 15.013 -4.297 -3.256 1.00 89.94 95 PHE A C 1
ATOM 675 O O . PHE A 1 95 ? 15.752 -5.063 -2.636 1.00 89.94 95 PHE A O 1
ATOM 682 N N . VAL A 1 96 ? 15.409 -3.077 -3.611 1.00 89.81 96 VAL A N 1
ATOM 683 C CA . VAL A 1 96 ? 16.640 -2.423 -3.140 1.00 89.81 96 VAL A CA 1
ATOM 684 C C . VAL A 1 96 ? 16.351 -1.618 -1.879 1.00 89.81 96 VAL A C 1
ATOM 686 O O . VAL A 1 96 ? 17.175 -1.587 -0.971 1.00 89.81 96 VAL A O 1
ATOM 689 N N . PHE A 1 97 ? 15.191 -0.961 -1.828 1.00 88.69 97 PHE A N 1
ATOM 690 C CA . PHE A 1 97 ? 14.700 -0.261 -0.647 1.00 88.69 97 PHE A CA 1
ATOM 691 C C . PHE A 1 97 ? 13.179 -0.098 -0.712 1.00 88.69 97 PHE A C 1
ATOM 693 O O . PHE A 1 97 ? 12.608 0.004 -1.800 1.00 88.69 97 PHE A O 1
ATOM 700 N N . CYS A 1 98 ? 12.549 0.021 0.456 1.00 90.62 98 CYS A N 1
ATOM 701 C CA . CYS A 1 98 ? 11.175 0.494 0.607 1.00 90.62 98 CYS A CA 1
ATOM 702 C C . CYS A 1 98 ? 11.157 1.572 1.679 1.00 90.62 98 CYS A C 1
ATOM 704 O O . CYS A 1 98 ? 11.796 1.417 2.722 1.00 90.62 98 CYS A O 1
ATOM 706 N N . GLN A 1 99 ? 10.454 2.664 1.421 1.00 91.44 99 GLN A N 1
ATOM 707 C CA . GLN A 1 99 ? 10.384 3.784 2.341 1.00 91.44 99 GLN A CA 1
ATOM 708 C C . GLN A 1 99 ? 8.987 4.383 2.351 1.00 91.44 99 GLN A C 1
ATOM 710 O O . GLN A 1 99 ? 8.367 4.551 1.304 1.00 91.44 99 GLN A O 1
ATOM 715 N N . THR A 1 100 ? 8.543 4.772 3.537 1.00 91.81 100 THR A N 1
ATOM 716 C CA . THR A 1 100 ? 7.410 5.669 3.743 1.00 91.81 100 THR A CA 1
ATOM 717 C C . THR A 1 100 ? 7.901 7.002 4.283 1.00 91.81 100 THR A C 1
ATOM 719 O O . THR A 1 100 ? 8.924 7.100 4.968 1.00 91.81 100 THR A O 1
ATOM 722 N N . TRP A 1 101 ? 7.164 8.054 3.968 1.00 91.25 101 TRP A N 1
ATOM 723 C CA . TRP A 1 101 ? 7.285 9.365 4.591 1.00 91.25 101 TRP A CA 1
ATOM 724 C C . TRP A 1 101 ? 5.890 9.950 4.746 1.00 91.25 101 TRP A C 1
ATOM 726 O O . TRP A 1 101 ? 4.917 9.370 4.273 1.00 91.25 101 TRP A O 1
ATOM 736 N N . ASN A 1 102 ? 5.826 11.128 5.365 1.00 89.00 102 ASN A N 1
ATOM 737 C CA . ASN A 1 102 ? 4.605 11.811 5.778 1.00 89.00 102 ASN A CA 1
ATOM 738 C C . ASN A 1 102 ? 3.395 11.600 4.852 1.00 89.00 102 ASN A C 1
ATOM 740 O O . ASN A 1 102 ? 2.323 11.330 5.353 1.00 89.00 102 ASN A O 1
ATOM 744 N N . SER A 1 103 ? 3.550 11.681 3.528 1.00 88.75 103 SER A N 1
ATOM 745 C CA . SER A 1 103 ? 2.438 11.544 2.577 1.00 88.75 103 SER A CA 1
ATOM 746 C C . SER A 1 103 ? 2.735 10.637 1.385 1.00 88.75 103 SER A C 1
ATOM 748 O O . SER A 1 103 ? 2.160 10.819 0.312 1.00 88.75 103 SER A O 1
ATOM 750 N N . GLY A 1 104 ? 3.645 9.674 1.521 1.00 89.50 104 GLY A N 1
ATOM 751 C CA . GLY A 1 104 ? 3.945 8.801 0.395 1.00 89.50 104 GLY A CA 1
ATOM 752 C C . GLY A 1 104 ? 4.739 7.556 0.729 1.00 89.50 104 GLY A C 1
ATOM 753 O O . GLY A 1 104 ? 5.271 7.387 1.828 1.00 89.50 104 GLY A O 1
ATOM 754 N N . VAL A 1 105 ? 4.782 6.676 -0.262 1.00 91.06 105 VAL A N 1
ATOM 755 C CA . VAL A 1 105 ? 5.499 5.409 -0.228 1.00 91.06 105 VAL A CA 1
ATOM 756 C C . VAL A 1 105 ? 6.312 5.262 -1.506 1.00 91.06 105 VAL A C 1
ATOM 758 O O . VAL A 1 105 ? 5.892 5.684 -2.585 1.00 91.06 105 VAL A O 1
ATOM 761 N N . GLN A 1 106 ? 7.491 4.666 -1.376 1.00 91.50 106 GLN A N 1
ATOM 762 C CA . GLN A 1 106 ? 8.350 4.335 -2.497 1.00 91.50 106 GLN A CA 1
ATOM 763 C C . GLN A 1 106 ? 8.945 2.941 -2.333 1.00 91.50 106 GLN A C 1
ATOM 765 O O . GLN A 1 106 ? 9.414 2.584 -1.250 1.00 91.50 106 GLN A O 1
ATOM 770 N N . LEU A 1 107 ? 8.940 2.161 -3.409 1.00 91.44 107 LEU A N 1
ATOM 771 C CA . LEU A 1 107 ? 9.574 0.848 -3.479 1.00 91.44 107 LEU A CA 1
ATOM 772 C C . LEU A 1 107 ? 10.489 0.841 -4.697 1.00 91.44 107 LEU A C 1
ATOM 774 O O . LEU A 1 107 ? 10.022 0.976 -5.826 1.00 91.44 107 LEU A O 1
ATOM 778 N N . ARG A 1 108 ? 11.794 0.678 -4.486 1.00 91.00 108 ARG A N 1
ATOM 779 C CA . ARG A 1 108 ? 12.749 0.553 -5.588 1.00 91.00 108 ARG A CA 1
ATOM 780 C C . ARG A 1 108 ? 13.000 -0.907 -5.889 1.00 91.00 108 ARG A C 1
ATOM 782 O O . ARG A 1 108 ? 13.511 -1.634 -5.041 1.00 91.00 108 ARG A O 1
ATOM 789 N N . LEU A 1 109 ? 12.705 -1.298 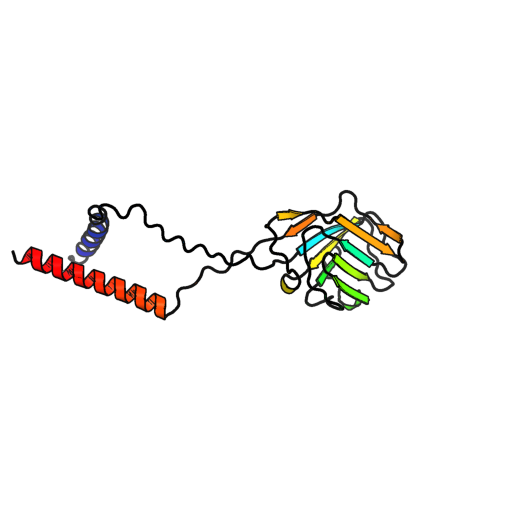-7.117 1.00 89.50 109 LEU A N 1
ATOM 790 C CA . LEU A 1 109 ? 12.956 -2.630 -7.634 1.00 89.50 109 LEU A CA 1
ATOM 791 C C . LEU A 1 109 ? 14.445 -2.828 -7.926 1.00 89.50 109 LEU A C 1
ATOM 793 O O . LEU A 1 109 ? 15.169 -1.910 -8.334 1.00 89.50 109 LEU A O 1
ATOM 797 N N . ARG A 1 110 ? 14.911 -4.057 -7.716 1.00 88.50 110 ARG A N 1
ATOM 798 C CA . ARG A 1 110 ? 16.231 -4.510 -8.140 1.00 88.50 110 ARG A CA 1
ATOM 799 C C . ARG A 1 110 ? 16.291 -4.527 -9.664 1.00 88.50 110 ARG A C 1
ATOM 801 O O . ARG A 1 110 ? 15.297 -4.742 -10.353 1.00 88.50 110 ARG A O 1
ATOM 808 N N . ASN A 1 111 ? 17.483 -4.286 -10.199 1.00 87.00 111 ASN A N 1
ATOM 809 C CA . ASN A 1 111 ? 17.690 -4.359 -11.637 1.00 87.00 111 ASN A CA 1
ATOM 810 C C . ASN A 1 111 ? 17.408 -5.782 -12.154 1.00 87.00 111 ASN A C 1
ATOM 812 O O . ASN A 1 111 ? 17.807 -6.754 -11.514 1.00 87.00 111 ASN A O 1
ATOM 816 N N . GLY A 1 112 ? 16.754 -5.884 -13.310 1.00 83.75 112 GLY A N 1
ATOM 817 C CA . GLY A 1 112 ? 16.373 -7.156 -13.931 1.00 83.75 112 GLY A CA 1
ATOM 818 C C . GLY A 1 112 ? 14.985 -7.679 -13.547 1.00 83.75 112 GLY A C 1
ATOM 819 O O . GLY A 1 112 ? 14.547 -8.663 -14.138 1.00 83.75 112 GLY A O 1
ATOM 820 N N . ILE A 1 113 ? 14.273 -7.028 -12.620 1.00 87.50 113 ILE A N 1
ATOM 821 C CA . ILE A 1 113 ? 12.851 -7.313 -12.394 1.00 87.50 113 ILE A CA 1
ATOM 822 C C . ILE A 1 113 ? 12.052 -6.824 -13.602 1.00 87.50 113 ILE A C 1
ATOM 824 O O . ILE A 1 113 ? 12.172 -5.666 -14.007 1.00 87.50 113 ILE A O 1
ATOM 828 N N . VAL A 1 114 ? 11.247 -7.722 -14.172 1.00 87.81 114 VAL A N 1
ATOM 829 C CA . VAL A 1 114 ? 10.394 -7.439 -15.327 1.00 87.81 114 VAL A CA 1
ATOM 830 C C . VAL A 1 114 ? 8.938 -7.449 -14.888 1.00 87.81 114 VAL A C 1
ATOM 832 O O . VAL A 1 114 ? 8.438 -8.472 -14.424 1.00 87.81 114 VAL A O 1
ATOM 835 N N . ILE A 1 115 ? 8.248 -6.327 -15.077 1.00 88.38 115 ILE A N 1
ATOM 836 C CA . ILE A 1 115 ? 6.797 -6.227 -14.920 1.00 88.38 115 ILE A CA 1
ATOM 837 C C . ILE A 1 115 ? 6.200 -6.058 -16.324 1.00 88.38 115 ILE A C 1
ATOM 839 O O . ILE A 1 115 ? 6.453 -5.042 -16.977 1.00 88.38 115 ILE A O 1
ATOM 843 N N . PRO A 1 116 ? 5.447 -7.052 -16.826 1.00 88.69 116 PRO A N 1
ATOM 844 C CA . PRO A 1 116 ? 4.787 -6.967 -18.126 1.00 88.69 116 PRO A CA 1
ATOM 845 C C . PRO A 1 116 ? 3.795 -5.804 -18.202 1.00 88.69 116 PRO A C 1
ATOM 847 O O . PRO A 1 116 ? 3.227 -5.413 -17.186 1.00 88.69 116 PRO A O 1
ATOM 850 N N . ALA A 1 117 ? 3.519 -5.315 -19.411 1.00 88.06 117 ALA A N 1
ATOM 851 C CA . ALA A 1 117 ? 2.339 -4.484 -19.643 1.00 88.06 117 ALA A CA 1
ATOM 852 C C . ALA A 1 117 ? 1.064 -5.292 -19.330 1.00 88.06 117 ALA A C 1
ATOM 854 O O . ALA A 1 117 ? 0.991 -6.486 -19.634 1.00 88.06 117 ALA A O 1
ATOM 855 N N . GLY A 1 118 ? 0.070 -4.652 -18.718 1.00 85.19 118 GLY A N 1
ATOM 856 C CA . GLY A 1 118 ? -1.166 -5.288 -18.259 1.00 85.19 118 GLY A CA 1
ATOM 857 C C . GLY A 1 118 ? -1.031 -6.062 -16.944 1.00 85.19 118 GLY A C 1
ATOM 858 O O . GLY A 1 118 ? -1.974 -6.745 -16.543 1.00 85.19 118 GLY A O 1
ATOM 859 N N . ALA A 1 119 ? 0.119 -5.994 -16.270 1.00 87.62 119 ALA A N 1
ATOM 860 C CA . ALA A 1 119 ? 0.305 -6.654 -14.989 1.00 87.62 119 ALA A CA 1
ATOM 861 C C . ALA A 1 119 ? -0.368 -5.861 -13.868 1.00 87.62 119 ALA A C 1
ATOM 863 O O . ALA A 1 119 ? -0.291 -4.636 -13.810 1.00 87.62 119 ALA A O 1
ATOM 864 N N . VAL A 1 120 ? -1.005 -6.572 -12.944 1.00 87.25 120 VAL A N 1
ATOM 865 C CA . VAL A 1 120 ? -1.621 -5.971 -11.765 1.00 87.25 120 VAL A CA 1
ATOM 866 C C . VAL A 1 120 ? -0.604 -5.947 -10.643 1.00 87.25 120 VAL A C 1
ATOM 868 O O . VAL A 1 120 ? -0.153 -6.999 -10.195 1.00 87.25 120 VAL A O 1
ATOM 871 N N . ILE A 1 121 ? -0.288 -4.762 -10.145 1.00 86.38 121 ILE A N 1
ATOM 872 C CA . ILE A 1 121 ? 0.527 -4.609 -8.946 1.00 86.38 121 ILE A CA 1
ATOM 873 C C . ILE A 1 121 ? -0.379 -4.178 -7.803 1.00 86.38 121 ILE A C 1
ATOM 875 O O . ILE A 1 121 ? -1.290 -3.365 -7.976 1.00 86.38 121 ILE A O 1
ATOM 879 N N . SER A 1 122 ? -0.149 -4.750 -6.625 1.00 87.44 122 SER A N 1
ATOM 880 C CA . SER A 1 122 ? -0.799 -4.299 -5.394 1.00 87.44 122 SER A CA 1
ATOM 881 C C . SER A 1 122 ? 0.239 -4.041 -4.316 1.00 87.44 122 SER A C 1
ATOM 883 O O . SER A 1 122 ? 1.085 -4.901 -4.072 1.00 87.44 122 SER A O 1
ATOM 885 N N . ILE A 1 123 ? 0.198 -2.857 -3.709 1.00 88.19 123 ILE A N 1
ATOM 886 C CA . ILE A 1 123 ? 1.083 -2.439 -2.622 1.00 88.19 123 ILE A CA 1
ATOM 887 C C . ILE A 1 123 ? 0.234 -2.328 -1.368 1.00 88.19 123 ILE A C 1
ATOM 889 O O . ILE A 1 123 ? -0.656 -1.484 -1.291 1.00 88.19 123 ILE A O 1
ATOM 893 N N . LYS A 1 124 ? 0.555 -3.151 -0.378 1.00 88.38 124 LYS A N 1
ATOM 894 C CA . LYS A 1 124 ? -0.084 -3.145 0.926 1.00 88.38 124 LYS A CA 1
ATOM 895 C C . LYS A 1 124 ? 0.848 -2.519 1.959 1.00 88.38 124 LYS A C 1
ATOM 897 O O . LYS A 1 124 ? 1.945 -3.029 2.186 1.00 88.38 124 LYS A O 1
ATOM 902 N N . ILE A 1 125 ? 0.393 -1.451 2.602 1.00 88.06 125 ILE A N 1
ATOM 903 C CA . ILE A 1 125 ? 1.048 -0.800 3.741 1.00 88.06 125 ILE A CA 1
ATOM 904 C C . ILE A 1 125 ? 0.324 -1.248 5.009 1.00 88.06 125 ILE A C 1
ATOM 906 O O . ILE A 1 125 ? -0.895 -1.124 5.097 1.00 88.06 125 ILE A O 1
ATOM 910 N N . ASP A 1 126 ? 1.066 -1.773 5.976 1.00 86.94 126 ASP A N 1
ATOM 911 C CA . ASP A 1 126 ? 0.540 -2.221 7.261 1.00 86.94 126 ASP A CA 1
ATOM 912 C C . ASP A 1 126 ? 0.039 -1.040 8.093 1.00 86.94 126 ASP A C 1
ATOM 914 O O . ASP A 1 126 ? 0.663 0.028 8.154 1.00 86.94 126 ASP A O 1
ATOM 918 N N . LYS A 1 127 ? -1.069 -1.267 8.796 1.00 82.06 127 LYS A N 1
ATOM 919 C CA . LYS A 1 127 ? -1.673 -0.288 9.701 1.00 82.06 127 LYS A CA 1
ATOM 920 C C . LYS A 1 127 ? -0.715 0.371 10.693 1.00 82.06 127 LYS A C 1
ATOM 922 O O . LYS A 1 127 ? -0.921 1.521 11.060 1.00 82.06 127 LYS A O 1
ATOM 927 N N . SER A 1 128 ? 0.330 -0.315 11.149 1.00 84.31 128 SER A N 1
ATOM 928 C CA . SER A 1 128 ? 1.305 0.248 12.094 1.00 84.31 128 SER A CA 1
ATOM 929 C C . SER A 1 128 ? 2.056 1.460 11.538 1.00 84.31 128 SER A C 1
ATOM 931 O O . SER A 1 128 ? 2.567 2.264 12.317 1.00 84.31 128 SER A O 1
ATOM 933 N N . LEU A 1 129 ? 2.105 1.617 10.210 1.00 85.19 129 LEU A N 1
ATOM 934 C CA . LEU A 1 129 ? 2.690 2.781 9.551 1.00 85.19 129 LEU A CA 1
ATOM 935 C C . LEU A 1 129 ? 1.671 3.880 9.254 1.00 85.19 129 LEU A C 1
ATOM 937 O O . LEU A 1 129 ? 2.079 4.965 8.859 1.00 85.19 129 LEU A O 1
ATOM 941 N N . VAL A 1 130 ? 0.373 3.649 9.438 1.00 83.88 130 VAL A N 1
ATOM 942 C CA . VAL A 1 130 ? -0.663 4.650 9.174 1.00 83.88 130 VAL A CA 1
ATOM 943 C C . VAL A 1 130 ? -0.933 5.430 10.456 1.00 83.88 130 VAL A C 1
ATOM 945 O O . VAL A 1 130 ? -1.387 4.885 11.458 1.00 83.88 130 VAL A O 1
ATOM 948 N N . THR A 1 131 ? -0.649 6.730 10.437 1.00 78.69 131 THR A N 1
ATOM 949 C CA . THR A 1 131 ? -0.806 7.615 11.608 1.00 78.69 131 THR A CA 1
ATOM 950 C C . THR A 1 131 ? -2.007 8.547 11.487 1.00 78.69 131 THR A C 1
ATOM 952 O O . THR A 1 131 ? -2.268 9.359 12.373 1.00 78.69 131 THR A O 1
ATOM 955 N N . THR A 1 132 ? -2.758 8.435 10.394 1.00 70.94 132 THR A N 1
ATOM 956 C CA . THR A 1 132 ? -3.946 9.247 10.133 1.00 70.94 132 THR A CA 1
ATOM 957 C C . THR A 1 132 ? -5.181 8.648 10.777 1.00 70.94 132 THR A C 1
ATOM 959 O O . THR A 1 132 ? -5.494 7.480 10.569 1.00 70.94 132 THR A O 1
ATOM 962 N N . SER A 1 133 ? -5.951 9.480 11.477 1.00 63.41 133 SER A N 1
ATOM 963 C CA . SER A 1 133 ? -7.360 9.201 11.750 1.00 63.41 133 SER A CA 1
ATOM 964 C C . SER A 1 133 ? -8.168 9.553 10.497 1.00 63.41 133 SER A C 1
ATOM 966 O O . SER A 1 133 ? -8.702 10.656 10.379 1.00 63.41 133 SER A O 1
ATOM 968 N N . SER A 1 134 ? -8.170 8.657 9.513 1.00 60.88 134 SER A N 1
ATOM 969 C CA . SER A 1 134 ? -8.967 8.817 8.295 1.00 60.88 134 SER A CA 1
ATOM 970 C C . SER A 1 134 ? -10.370 8.244 8.479 1.00 60.88 134 SER A C 1
ATOM 972 O O . SER A 1 134 ? -10.587 7.305 9.246 1.00 60.88 134 SER A O 1
ATOM 974 N N . THR A 1 135 ? -11.326 8.786 7.725 1.00 64.06 135 THR A N 1
ATOM 975 C CA . THR A 1 135 ? -12.616 8.112 7.540 1.00 64.06 135 THR A CA 1
ATOM 976 C C . THR A 1 135 ? -12.397 6.864 6.677 1.00 64.06 135 THR A C 1
ATOM 978 O O . THR A 1 135 ? -11.470 6.813 5.868 1.00 64.06 135 THR A O 1
ATOM 981 N N . GLU A 1 136 ? -13.206 5.833 6.890 1.00 71.38 136 GLU A N 1
ATOM 982 C CA . GLU A 1 136 ? -13.227 4.657 6.020 1.00 71.38 136 GLU A CA 1
ATOM 983 C C . GLU A 1 136 ? -13.732 5.054 4.631 1.00 71.38 136 GLU A C 1
ATOM 985 O O . GLU A 1 136 ? -14.658 5.859 4.507 1.00 71.38 136 GLU A O 1
ATOM 990 N N . GLY A 1 137 ? -13.130 4.492 3.585 1.00 71.31 137 GLY A N 1
ATOM 991 C CA . GLY A 1 137 ? -13.529 4.805 2.223 1.00 71.31 137 GLY A CA 1
ATOM 992 C C . GLY A 1 137 ? -12.532 4.382 1.155 1.00 71.31 137 GLY A C 1
ATOM 993 O O . GLY A 1 137 ? -11.468 3.819 1.422 1.00 71.31 137 GLY A O 1
ATOM 994 N N . VAL A 1 138 ? -12.914 4.677 -0.085 1.00 77.69 138 VAL A N 1
ATOM 995 C CA . VAL A 1 138 ? -12.076 4.522 -1.274 1.00 77.69 138 VAL A CA 1
ATOM 996 C C . VAL A 1 138 ? -11.614 5.907 -1.698 1.00 77.69 138 VAL A C 1
ATOM 998 O O . VAL A 1 138 ? -12.426 6.815 -1.866 1.00 77.69 138 VAL A O 1
ATOM 1001 N N . TYR A 1 139 ? -10.312 6.053 -1.877 1.00 80.88 139 TYR A N 1
ATOM 1002 C CA . TYR A 1 139 ? -9.649 7.311 -2.186 1.00 80.88 139 TYR A CA 1
ATOM 1003 C C . TYR A 1 139 ? -8.740 7.131 -3.400 1.00 80.88 139 TYR A C 1
ATOM 1005 O O . TYR A 1 139 ? -8.459 6.006 -3.807 1.00 80.88 139 TYR A O 1
ATOM 1013 N N . SER A 1 140 ? -8.244 8.230 -3.958 1.00 82.75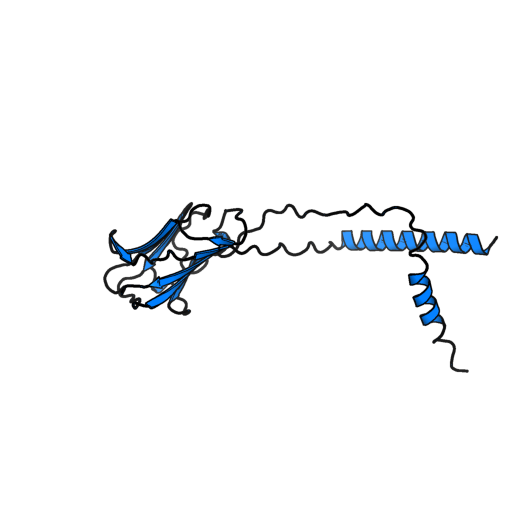 140 SER A N 1
ATOM 1014 C CA . SER A 1 140 ? -7.232 8.206 -5.015 1.00 82.75 140 SER A CA 1
ATOM 1015 C C . SER A 1 140 ? -5.963 8.898 -4.520 1.00 82.75 140 SER A C 1
ATOM 1017 O O . SER A 1 140 ? -6.061 9.944 -3.875 1.00 82.75 140 SER A O 1
ATOM 1019 N N . PRO A 1 141 ? -4.765 8.347 -4.791 1.00 83.12 141 PRO A N 1
ATOM 1020 C CA . PRO A 1 141 ? -3.527 9.056 -4.551 1.00 83.12 141 PRO A CA 1
ATOM 1021 C C . PRO A 1 141 ? -3.485 10.298 -5.449 1.00 83.12 141 PRO A C 1
ATOM 1023 O O . PRO A 1 141 ? -4.077 10.334 -6.527 1.00 83.12 141 PRO A O 1
ATOM 1026 N N . THR A 1 142 ? -2.764 11.328 -5.018 1.00 87.00 142 THR A N 1
ATOM 1027 C CA . THR A 1 142 ? -2.510 12.508 -5.859 1.00 87.00 142 THR A CA 1
ATOM 1028 C C . THR A 1 142 ? -1.512 12.212 -6.965 1.00 87.00 142 THR A C 1
ATOM 1030 O O . THR A 1 142 ? -1.480 12.914 -7.973 1.00 87.00 142 THR A O 1
ATOM 1033 N N . MET A 1 143 ? -0.695 11.177 -6.778 1.00 84.75 143 MET A N 1
ATOM 1034 C CA . MET A 1 143 ? 0.276 10.720 -7.753 1.00 84.75 143 MET A CA 1
ATOM 1035 C C . MET A 1 143 ? 0.517 9.231 -7.581 1.00 84.75 143 MET A C 1
ATOM 1037 O O . MET A 1 143 ? 0.714 8.756 -6.461 1.00 84.75 143 MET A O 1
ATOM 1041 N N . PHE A 1 144 ? 0.556 8.522 -8.698 1.00 85.69 144 PHE A N 1
ATOM 1042 C CA . PHE A 1 144 ? 1.054 7.167 -8.775 1.00 85.69 144 PHE A CA 1
ATOM 1043 C C . PHE A 1 144 ? 1.872 7.036 -10.054 1.00 85.69 144 PHE A C 1
ATOM 1045 O O . PHE A 1 144 ? 1.366 7.319 -11.139 1.00 85.69 144 PHE A O 1
ATOM 1052 N N . GLU A 1 145 ? 3.126 6.623 -9.929 1.00 88.06 145 GLU A N 1
ATOM 1053 C CA . GLU A 1 145 ? 3.996 6.410 -11.078 1.00 88.06 145 GLU A CA 1
ATOM 1054 C C . GLU A 1 145 ? 4.972 5.259 -10.845 1.00 88.06 145 GLU A C 1
ATOM 1056 O O . GLU A 1 145 ? 5.381 4.960 -9.719 1.00 88.06 145 GLU A O 1
ATOM 1061 N N . ILE A 1 146 ? 5.381 4.640 -11.945 1.00 87.25 146 ILE A N 1
ATOM 1062 C CA . ILE A 1 146 ? 6.626 3.891 -12.023 1.00 87.25 146 ILE A CA 1
ATOM 1063 C C . ILE A 1 146 ? 7.624 4.815 -12.697 1.00 87.25 146 ILE A C 1
ATOM 1065 O O . ILE A 1 146 ? 7.380 5.247 -13.819 1.00 87.25 146 ILE A O 1
ATOM 1069 N N . ASN A 1 147 ? 8.745 5.120 -12.051 1.00 88.19 147 ASN A N 1
ATOM 1070 C CA . ASN A 1 147 ? 9.798 5.936 -12.645 1.00 88.19 147 ASN A CA 1
ATOM 1071 C C . ASN A 1 147 ? 11.126 5.182 -12.755 1.00 88.19 147 ASN A C 1
ATOM 1073 O O . ASN A 1 147 ? 11.389 4.220 -12.037 1.00 88.19 147 ASN A O 1
ATOM 1077 N N . SER A 1 148 ? 11.976 5.633 -13.670 1.00 84.62 148 SER A N 1
ATOM 1078 C CA . SER A 1 148 ? 13.332 5.138 -13.882 1.00 84.62 148 SER A CA 1
ATOM 1079 C C . SER A 1 148 ? 14.258 6.339 -14.005 1.00 84.62 148 SER A C 1
ATOM 1081 O O . SER A 1 148 ? 14.097 7.173 -14.894 1.00 84.62 148 SER A O 1
ATOM 1083 N N . GLY A 1 149 ? 15.199 6.483 -13.069 1.00 73.31 149 GLY A N 1
ATOM 1084 C CA . GLY A 1 149 ? 16.182 7.574 -13.110 1.00 73.31 149 GLY A CA 1
ATOM 1085 C C . GLY A 1 149 ? 15.582 8.989 -13.089 1.00 73.31 149 GLY A C 1
ATOM 1086 O O . GLY A 1 149 ? 16.216 9.913 -13.587 1.00 73.31 149 GLY A O 1
ATOM 1087 N N . GLY A 1 150 ? 14.378 9.159 -12.528 1.00 72.56 150 GLY A N 1
ATOM 1088 C CA . GLY A 1 150 ? 13.680 10.447 -12.437 1.00 72.56 150 GLY A CA 1
ATOM 1089 C C . GLY A 1 150 ? 12.720 10.759 -13.590 1.00 72.56 150 GLY A C 1
ATOM 1090 O O . GLY A 1 150 ? 12.104 11.820 -13.573 1.00 72.56 150 GLY A O 1
ATOM 1091 N N . ALA A 1 151 ? 12.563 9.857 -14.564 1.00 81.75 151 ALA A N 1
ATOM 1092 C CA . ALA A 1 151 ? 11.536 9.957 -15.600 1.00 81.75 151 ALA A CA 1
ATOM 1093 C C . ALA A 1 151 ? 10.425 8.930 -15.358 1.00 81.75 151 ALA A C 1
ATOM 1095 O O . ALA A 1 151 ? 10.717 7.763 -15.088 1.00 81.75 151 ALA A O 1
ATOM 1096 N N . ALA A 1 152 ? 9.166 9.351 -15.477 1.00 83.62 152 ALA A N 1
ATOM 1097 C CA . ALA A 1 152 ? 8.029 8.443 -15.404 1.00 83.62 152 ALA A CA 1
ATOM 1098 C C . ALA A 1 152 ? 8.039 7.474 -16.603 1.00 83.62 152 ALA A C 1
ATOM 1100 O O . ALA A 1 152 ? 8.116 7.886 -17.759 1.00 83.62 152 ALA A O 1
ATOM 1101 N N . VAL A 1 153 ? 8.000 6.180 -16.299 1.00 84.94 153 VAL A N 1
ATOM 1102 C CA . VAL A 1 153 ? 7.898 5.047 -17.232 1.00 84.94 153 VAL A CA 1
ATOM 1103 C C . VAL A 1 153 ? 6.437 4.638 -17.406 1.00 84.94 153 VAL A C 1
ATOM 1105 O O . VAL A 1 153 ? 6.026 4.266 -18.505 1.00 84.94 153 VAL A O 1
ATOM 1108 N N . ASP A 1 154 ? 5.660 4.722 -16.327 1.00 82.56 154 ASP A N 1
ATOM 1109 C CA . ASP A 1 154 ? 4.231 4.426 -16.313 1.00 82.56 154 ASP A CA 1
ATOM 1110 C C . ASP A 1 154 ? 3.510 5.380 -15.352 1.00 82.56 154 ASP A C 1
ATOM 1112 O O . ASP A 1 154 ? 3.976 5.607 -14.233 1.00 82.56 154 ASP A O 1
ATOM 1116 N N . MET A 1 155 ? 2.385 5.938 -15.792 1.00 82.81 155 MET A N 1
ATOM 1117 C CA . MET A 1 155 ? 1.488 6.778 -14.996 1.00 82.81 155 MET A CA 1
ATOM 1118 C C . MET A 1 155 ? 0.055 6.363 -15.337 1.00 82.81 155 MET A C 1
ATOM 1120 O O . MET A 1 155 ? -0.494 6.864 -16.321 1.00 82.81 155 MET A O 1
ATOM 1124 N N . PRO A 1 156 ? -0.548 5.453 -14.555 1.00 74.38 156 PRO A N 1
ATOM 1125 C CA . PRO A 1 156 ? -1.854 4.899 -14.877 1.00 74.38 156 PRO A CA 1
ATOM 1126 C C . PRO A 1 156 ? -2.919 5.990 -15.011 1.00 74.38 156 PRO A C 1
ATOM 1128 O O . PRO A 1 156 ? -3.039 6.862 -14.141 1.00 74.38 156 PRO A O 1
ATOM 1131 N N . SER A 1 157 ? -3.727 5.908 -16.069 1.00 76.38 157 SER A N 1
ATOM 1132 C CA . SER A 1 157 ? -4.894 6.768 -16.263 1.00 76.38 157 SER A CA 1
ATOM 1133 C C . SER A 1 157 ? -6.141 5.916 -16.541 1.00 76.38 157 SER A C 1
ATOM 1135 O O . SER A 1 157 ? -6.242 5.298 -17.600 1.00 76.38 157 SER A O 1
ATOM 1137 N N . PRO A 1 158 ? -7.133 5.872 -15.628 1.00 76.94 158 PRO A N 1
ATOM 1138 C CA . PRO A 1 158 ? -7.291 6.706 -14.435 1.00 76.94 158 PRO A CA 1
ATOM 1139 C C . PRO A 1 158 ? -6.348 6.325 -13.282 1.00 76.94 158 PRO A C 1
ATOM 1141 O O . PRO A 1 158 ? -5.928 5.177 -13.151 1.00 76.94 158 PRO A O 1
ATOM 1144 N N . MET A 1 159 ? -6.072 7.304 -12.413 1.00 78.50 159 MET A N 1
ATOM 1145 C CA . MET A 1 159 ? -5.266 7.124 -11.202 1.00 78.50 159 MET A CA 1
ATOM 1146 C C . MET A 1 159 ? -5.830 5.973 -10.346 1.00 78.50 159 MET A C 1
ATOM 1148 O O . MET A 1 159 ? -7.055 5.896 -10.184 1.00 78.50 159 MET A O 1
ATOM 1152 N N . PRO A 1 160 ? -4.986 5.090 -9.777 1.00 80.56 160 PRO A N 1
ATOM 1153 C CA . PRO A 1 160 ? -5.472 3.961 -8.994 1.00 80.56 160 PRO A CA 1
ATOM 1154 C C . PRO A 1 160 ? -6.236 4.411 -7.754 1.00 80.56 160 PRO A C 1
ATOM 1156 O O . PRO A 1 160 ? -6.085 5.532 -7.283 1.00 80.56 160 PRO A O 1
ATOM 1159 N N . SER A 1 161 ? -7.053 3.529 -7.194 1.00 81.06 161 SER A N 1
ATOM 1160 C CA . SER A 1 161 ? -7.678 3.770 -5.897 1.00 81.06 161 SER A CA 1
ATOM 1161 C C . SER A 1 161 ? -6.892 3.094 -4.780 1.00 81.06 161 SER A C 1
ATOM 1163 O O . SER A 1 161 ? -6.313 2.026 -4.989 1.00 81.06 161 SER A O 1
ATOM 1165 N N . TYR A 1 162 ? -6.945 3.668 -3.583 1.00 79.44 162 TYR A N 1
ATOM 1166 C CA . TYR A 1 162 ? -6.568 2.990 -2.354 1.00 79.44 162 TYR A CA 1
ATOM 1167 C C . TYR A 1 162 ? -7.749 2.915 -1.394 1.00 79.44 162 TYR A C 1
ATOM 1169 O O . TYR A 1 162 ? -8.608 3.798 -1.359 1.00 79.44 162 TYR A O 1
ATOM 1177 N N . THR A 1 163 ? -7.802 1.840 -0.618 1.00 77.75 163 THR A N 1
ATOM 1178 C CA . THR A 1 163 ? -8.866 1.618 0.362 1.00 77.75 163 THR A CA 1
ATOM 1179 C C . THR A 1 163 ? -8.339 1.823 1.769 1.00 77.75 163 THR A C 1
ATOM 1181 O O . THR A 1 163 ? -7.319 1.238 2.134 1.00 77.75 163 THR A O 1
ATOM 1184 N N . ILE A 1 164 ? -9.065 2.605 2.562 1.00 73.12 164 ILE A N 1
ATOM 1185 C CA . ILE A 1 164 ? -8.915 2.658 4.015 1.00 73.12 164 ILE A CA 1
ATOM 1186 C C . ILE A 1 164 ? -10.124 1.931 4.580 1.00 73.12 164 ILE A C 1
ATOM 1188 O O . ILE A 1 164 ? -11.255 2.335 4.321 1.00 73.12 16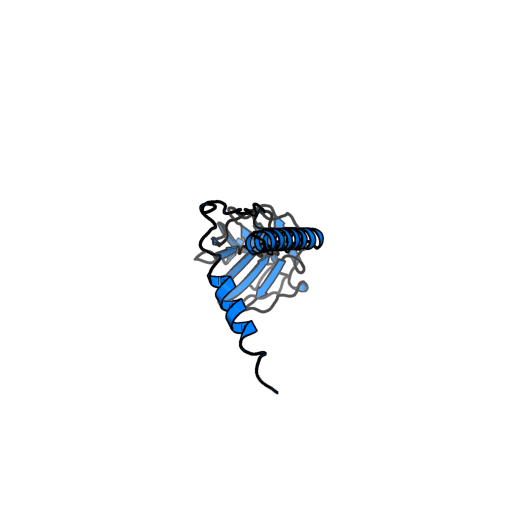4 ILE A O 1
ATOM 1192 N N . THR A 1 165 ? -9.889 0.855 5.319 1.00 68.25 165 THR A N 1
ATOM 1193 C CA . THR A 1 165 ? -10.956 0.174 6.060 1.00 68.25 165 THR A CA 1
ATOM 1194 C C . THR A 1 165 ? -11.011 0.767 7.465 1.00 68.25 165 THR A C 1
ATOM 1196 O O . THR A 1 165 ? -10.074 1.426 7.888 1.00 68.25 165 THR A O 1
ATOM 1199 N N . ASN A 1 166 ? -12.087 0.599 8.221 1.00 63.81 166 ASN A N 1
ATOM 1200 C CA . ASN A 1 166 ? -12.021 0.824 9.666 1.00 63.81 166 ASN A CA 1
ATOM 1201 C C . ASN A 1 166 ? -12.497 -0.453 10.335 1.00 63.81 166 ASN A C 1
ATOM 1203 O O . ASN A 1 166 ? -13.676 -0.791 10.295 1.00 63.81 166 ASN A O 1
ATOM 1207 N N . ALA A 1 167 ? -11.578 -1.190 10.960 1.00 56.00 167 ALA A N 1
ATOM 1208 C CA . ALA A 1 167 ? -11.991 -2.292 11.814 1.00 56.00 167 ALA A CA 1
ATOM 1209 C C . ALA A 1 167 ? -12.624 -1.693 13.082 1.00 56.00 167 ALA A C 1
ATOM 1211 O O . ALA A 1 167 ? -11.953 -0.920 13.776 1.00 56.00 167 ALA A O 1
ATOM 1212 N N . PRO A 1 168 ? -13.885 -2.026 13.420 1.00 56.09 168 PRO A N 1
ATOM 1213 C CA . PRO A 1 168 ? -14.441 -1.635 14.703 1.00 56.09 168 PRO A CA 1
ATOM 1214 C C . PRO A 1 168 ? -13.521 -2.159 15.813 1.00 56.09 168 PRO A C 1
ATOM 1216 O O . PRO A 1 168 ? -13.090 -3.317 15.737 1.00 56.09 168 PRO A O 1
ATOM 1219 N N . PRO A 1 169 ? -13.203 -1.357 16.846 1.00 56.00 169 PRO A N 1
ATOM 1220 C CA . PRO A 1 169 ? -12.515 -1.895 18.008 1.00 56.00 169 PRO A CA 1
ATOM 1221 C C . PRO A 1 169 ? -13.324 -3.081 18.562 1.00 56.00 169 PRO A C 1
ATOM 1223 O O . PRO A 1 169 ? -14.561 -3.030 18.531 1.00 56.00 169 PRO A O 1
ATOM 1226 N N . PRO A 1 170 ? -12.667 -4.148 19.061 1.00 56.09 170 PRO A N 1
ATOM 1227 C CA . PRO A 1 170 ? -13.371 -5.247 19.709 1.00 56.09 170 PRO A CA 1
ATOM 1228 C C . PRO A 1 170 ? -14.326 -4.686 20.760 1.00 56.09 170 PRO A C 1
ATOM 1230 O O . PRO A 1 170 ? -13.943 -3.798 21.528 1.00 56.09 170 PRO A O 1
ATOM 1233 N N . ALA A 1 171 ? -15.570 -5.172 20.779 1.00 58.22 171 ALA A N 1
ATOM 1234 C CA . ALA A 1 171 ? -16.528 -4.753 21.791 1.00 58.22 171 ALA A CA 1
ATOM 1235 C C . ALA A 1 171 ? -15.893 -4.945 23.182 1.00 58.22 171 ALA A C 1
ATOM 1237 O O . ALA A 1 171 ? -15.336 -6.022 23.431 1.00 58.22 171 ALA A O 1
ATOM 1238 N N . PRO A 1 172 ? -15.934 -3.937 24.074 1.00 59.44 172 PRO A N 1
ATOM 1239 C CA . PRO A 1 172 ? -15.412 -4.087 25.423 1.00 59.44 172 PRO A CA 1
ATOM 1240 C C . PRO A 1 172 ? -16.064 -5.299 26.092 1.00 59.44 172 PRO A C 1
ATOM 1242 O O . PRO A 1 172 ? -17.281 -5.340 26.274 1.00 59.44 172 PRO A O 1
ATOM 1245 N N . VAL A 1 173 ? -15.264 -6.313 26.419 1.00 73.19 173 VAL A N 1
ATOM 1246 C CA . VAL A 1 173 ? -15.735 -7.461 27.196 1.00 73.19 173 VAL A CA 1
ATOM 1247 C C . VAL A 1 173 ? -15.702 -7.044 28.663 1.00 73.19 173 VAL A C 1
ATOM 1249 O O . VAL A 1 173 ? -14.636 -6.615 29.114 1.00 73.19 173 VAL A O 1
ATOM 1252 N N . PRO A 1 174 ? -16.814 -7.163 29.417 1.00 74.31 174 PRO A N 1
ATOM 1253 C CA . PRO A 1 174 ? -16.811 -6.792 30.820 1.00 74.31 174 PRO A CA 1
ATOM 1254 C C . PRO A 1 174 ? -15.742 -7.586 31.569 1.00 74.31 174 PRO A C 1
ATOM 1256 O O . PRO A 1 174 ? -15.600 -8.801 31.395 1.00 74.31 174 PRO A O 1
ATOM 1259 N N . THR A 1 175 ? -14.977 -6.894 32.398 1.00 79.50 175 THR A N 1
ATOM 1260 C CA . THR A 1 175 ? -13.970 -7.500 33.269 1.00 79.50 175 THR A CA 1
ATOM 1261 C C . THR A 1 175 ? -14.634 -8.398 34.318 1.00 79.50 175 THR A C 1
ATOM 1263 O O . THR A 1 175 ? -15.825 -8.271 34.608 1.00 79.50 175 THR A O 1
ATOM 1266 N N . LEU A 1 176 ? -13.875 -9.309 34.939 1.00 76.56 176 LEU A N 1
ATOM 1267 C CA . LEU A 1 176 ? -14.389 -10.176 36.016 1.00 76.56 176 LEU A CA 1
ATOM 1268 C C . LEU A 1 176 ? -15.069 -9.377 37.143 1.00 76.56 176 LEU A C 1
ATOM 1270 O O . LEU A 1 176 ? -16.078 -9.815 37.692 1.00 76.56 176 LEU A O 1
ATOM 1274 N N . THR A 1 177 ? -14.547 -8.191 37.454 1.00 77.81 177 THR A N 1
ATOM 1275 C CA . THR A 1 177 ? -15.107 -7.291 38.468 1.00 77.81 177 THR A CA 1
ATOM 1276 C C . THR A 1 177 ? -16.427 -6.663 38.014 1.00 77.81 177 THR A C 1
ATOM 1278 O O . THR A 1 177 ? -17.360 -6.558 38.807 1.00 77.81 177 THR A O 1
ATOM 1281 N N . GLU A 1 178 ? -16.551 -6.296 36.737 1.00 69.88 178 GLU A N 1
ATOM 1282 C CA . GLU A 1 178 ? -17.807 -5.790 36.165 1.00 69.88 178 GLU A CA 1
ATOM 1283 C C . GLU A 1 178 ? -18.874 -6.889 36.111 1.00 69.88 178 GLU A C 1
ATOM 1285 O O . GLU A 1 178 ? -20.015 -6.653 36.508 1.00 69.88 178 GLU A O 1
ATOM 1290 N N . TRP A 1 179 ? -18.499 -8.119 35.744 1.00 83.88 179 TRP A N 1
ATOM 1291 C CA . TRP A 1 179 ? -19.385 -9.281 35.857 1.00 83.88 179 TRP A CA 1
ATOM 1292 C C . TRP A 1 179 ? -19.841 -9.522 37.296 1.00 83.88 179 TRP A C 1
ATOM 1294 O O . TRP A 1 179 ? -21.027 -9.754 37.531 1.00 83.88 179 TRP A O 1
ATOM 1304 N N . ALA A 1 180 ? -18.933 -9.425 38.270 1.00 82.88 180 ALA A N 1
ATOM 1305 C CA . ALA A 1 180 ? -19.277 -9.578 39.681 1.00 82.88 180 ALA A CA 1
ATOM 1306 C C . ALA A 1 180 ? -20.291 -8.518 40.141 1.00 82.88 180 ALA A C 1
ATOM 1308 O O . ALA A 1 180 ? -21.246 -8.846 40.843 1.00 82.88 180 ALA A O 1
ATOM 1309 N N . MET A 1 181 ? -20.137 -7.268 39.699 1.00 81.88 181 MET A N 1
ATOM 1310 C CA . MET A 1 181 ? -21.068 -6.179 40.012 1.00 81.88 181 MET A CA 1
ATOM 1311 C C . MET A 1 181 ? -22.444 -6.373 39.362 1.00 81.88 181 MET A C 1
ATOM 1313 O O . MET A 1 181 ? -23.469 -6.156 40.014 1.00 81.88 181 MET A O 1
ATOM 1317 N N . ILE A 1 182 ? -22.491 -6.831 38.107 1.00 79.12 182 ILE A N 1
ATOM 1318 C CA . ILE A 1 182 ? -23.746 -7.160 37.409 1.00 79.12 182 ILE A CA 1
ATOM 1319 C C . ILE A 1 182 ? -24.475 -8.304 38.129 1.00 79.12 182 ILE A C 1
ATOM 1321 O O . ILE A 1 182 ? -25.678 -8.230 38.377 1.00 79.12 182 ILE A O 1
ATOM 1325 N N . LEU A 1 183 ? -23.752 -9.353 38.528 1.00 86.00 183 LEU A N 1
ATOM 1326 C CA . LEU A 1 183 ? -24.344 -10.481 39.248 1.00 86.00 183 LEU A CA 1
ATOM 1327 C C . LEU A 1 183 ? -24.799 -10.093 40.661 1.00 86.00 183 LEU A C 1
ATOM 1329 O O . LEU A 1 183 ? -25.866 -10.520 41.101 1.00 86.00 183 LEU A O 1
ATOM 1333 N N . LEU A 1 184 ? -24.035 -9.251 41.359 1.00 85.94 184 LEU A N 1
ATOM 1334 C CA . LEU A 1 184 ? -24.388 -8.755 42.689 1.00 85.94 184 LEU A CA 1
ATOM 1335 C C . LEU A 1 184 ? -25.656 -7.895 42.653 1.00 85.94 184 LEU A C 1
ATOM 1337 O O . LEU A 1 184 ? -26.544 -8.065 43.487 1.00 85.94 184 LEU A O 1
ATOM 1341 N N . THR A 1 185 ? -25.764 -6.995 41.675 1.00 82.69 185 THR A N 1
ATOM 1342 C CA . THR A 1 185 ? -26.958 -6.156 41.496 1.00 82.69 185 THR A CA 1
ATOM 1343 C C . THR A 1 185 ? -28.183 -6.986 41.117 1.00 82.69 185 THR A C 1
ATOM 1345 O O . THR A 1 185 ? -29.255 -6.776 41.688 1.00 82.69 185 THR A O 1
ATOM 1348 N N . ALA A 1 186 ? -28.027 -7.993 40.252 1.00 84.69 186 ALA A N 1
ATOM 1349 C CA . ALA A 1 186 ? -29.092 -8.947 39.947 1.00 84.69 186 ALA A CA 1
ATOM 1350 C C . ALA A 1 186 ? -29.542 -9.735 41.192 1.00 84.69 186 ALA A C 1
ATOM 1352 O O . ALA A 1 186 ? -30.742 -9.879 41.437 1.00 84.69 186 ALA A O 1
ATOM 1353 N N . ALA A 1 187 ? -28.597 -10.196 42.018 1.00 83.38 187 ALA A N 1
ATOM 1354 C CA . ALA A 1 187 ? -28.900 -10.902 43.259 1.00 83.38 187 ALA A CA 1
ATOM 1355 C C . ALA A 1 187 ? -29.654 -10.004 44.252 1.00 83.38 187 ALA A C 1
ATOM 1357 O O . ALA A 1 187 ? -30.697 -10.402 44.773 1.00 83.38 187 ALA A O 1
ATOM 1358 N N . LEU A 1 188 ? -29.182 -8.772 44.470 1.00 86.06 188 LEU A N 1
ATOM 1359 C CA . LEU A 1 188 ? -29.831 -7.794 45.350 1.00 86.06 188 LEU A CA 1
ATOM 1360 C C . LEU A 1 188 ? -31.260 -7.467 44.892 1.00 86.06 188 LEU A C 1
ATOM 1362 O O . LEU A 1 188 ? -32.181 -7.467 45.712 1.00 86.06 188 LEU A O 1
ATOM 1366 N N . GLY A 1 189 ? -31.466 -7.264 43.587 1.00 84.38 189 GLY A N 1
ATOM 1367 C CA . GLY A 1 189 ? -32.795 -7.062 43.005 1.00 84.38 189 GLY A CA 1
ATOM 1368 C C . GLY A 1 189 ? -33.720 -8.267 43.213 1.00 84.38 189 GLY A C 1
ATOM 1369 O O . GLY A 1 189 ? -34.872 -8.104 43.623 1.00 84.38 189 GLY A O 1
ATOM 1370 N N . GLY A 1 190 ? -33.203 -9.484 43.015 1.00 81.88 190 GLY A N 1
ATOM 1371 C CA . GLY A 1 190 ? -33.940 -10.725 43.260 1.00 81.88 190 GLY A CA 1
ATOM 1372 C C . GLY A 1 190 ? -34.364 -10.896 44.724 1.00 81.88 190 GLY A C 1
ATOM 1373 O O . GLY A 1 190 ? -35.523 -11.212 45.004 1.00 81.88 190 GLY A O 1
ATOM 1374 N N . PHE A 1 191 ? -33.467 -10.623 45.677 1.00 79.25 191 PHE A N 1
ATOM 1375 C CA . PHE A 1 191 ? -33.780 -10.694 47.110 1.00 79.25 191 PHE A CA 1
ATOM 1376 C C . PHE A 1 191 ? -34.824 -9.657 47.544 1.00 79.25 191 PHE A C 1
ATOM 1378 O O . PHE A 1 191 ? -35.733 -9.994 48.313 1.00 79.25 191 PHE A O 1
ATOM 1385 N N . ALA A 1 192 ? -34.738 -8.424 47.037 1.00 81.81 192 ALA A N 1
ATOM 1386 C CA . ALA A 1 192 ? -35.724 -7.376 47.301 1.00 81.81 192 ALA A CA 1
ATOM 1387 C C . ALA A 1 192 ? -37.121 -7.755 46.772 1.00 81.81 192 ALA A C 1
ATOM 1389 O O . ALA A 1 192 ? -38.123 -7.626 47.480 1.00 81.81 192 ALA A O 1
ATOM 1390 N N . ALA A 1 193 ? -37.199 -8.302 45.555 1.00 77.94 193 ALA A N 1
ATOM 1391 C CA . ALA A 1 193 ? -38.461 -8.760 44.974 1.00 77.94 193 ALA A CA 1
ATOM 1392 C C . ALA A 1 193 ? -39.106 -9.883 45.810 1.00 77.94 193 ALA A C 1
ATOM 1394 O O . ALA A 1 193 ? -40.306 -9.838 46.104 1.00 77.94 193 ALA A O 1
ATOM 1395 N N . LEU A 1 194 ? -38.309 -10.859 46.260 1.00 77.44 194 LEU A N 1
ATOM 1396 C CA . LEU A 1 194 ? -38.784 -11.958 47.106 1.00 77.44 194 LEU A CA 1
ATOM 1397 C C . LEU A 1 194 ? -39.303 -11.477 48.469 1.00 77.44 194 LEU A C 1
ATOM 1399 O O . LEU A 1 194 ? -40.332 -11.966 48.943 1.00 77.44 194 LEU A O 1
ATOM 1403 N N . THR A 1 195 ? -38.634 -10.509 49.100 1.00 75.88 195 THR A N 1
ATOM 1404 C CA . THR A 1 195 ? -39.066 -9.962 50.400 1.00 75.88 195 THR A CA 1
ATOM 1405 C C . THR A 1 195 ? -40.368 -9.173 50.285 1.00 75.88 195 THR A C 1
ATOM 1407 O O . THR A 1 195 ? -41.262 -9.354 51.117 1.00 75.88 195 THR A O 1
ATOM 1410 N N . ILE A 1 196 ? -40.533 -8.374 49.226 1.00 77.88 196 ILE A N 1
ATOM 1411 C CA . ILE A 1 196 ? -41.786 -7.656 48.945 1.00 77.88 196 ILE A CA 1
ATOM 1412 C C . ILE A 1 196 ? -42.931 -8.644 48.698 1.00 77.88 196 ILE A C 1
ATOM 1414 O O . ILE A 1 196 ? -44.013 -8.504 49.272 1.00 77.88 196 ILE A O 1
ATOM 1418 N N . HIS A 1 197 ? -42.693 -9.669 47.881 1.00 73.75 197 HIS A N 1
ATOM 1419 C CA . HIS A 1 197 ? -43.702 -10.675 47.572 1.00 73.75 197 HIS A CA 1
ATOM 1420 C C . HIS A 1 197 ? -44.106 -11.491 48.813 1.00 73.75 197 HIS A C 1
ATOM 1422 O O . HIS A 1 197 ? -45.292 -11.747 49.018 1.00 73.75 197 HIS A O 1
ATOM 1428 N N . LYS A 1 198 ? -43.153 -11.854 49.687 1.00 77.31 198 LYS A N 1
ATOM 1429 C CA . LYS A 1 198 ? -43.458 -12.515 50.967 1.00 77.31 198 LYS A CA 1
ATOM 1430 C C . LYS A 1 198 ? -44.346 -11.634 51.848 1.00 77.31 198 LYS A C 1
ATOM 1432 O O . LYS A 1 198 ? -45.347 -12.121 52.359 1.00 77.31 198 LYS A O 1
ATOM 1437 N N . ARG A 1 199 ? -44.027 -10.340 51.963 1.00 72.75 199 ARG A N 1
ATOM 1438 C CA . ARG A 1 199 ? -44.798 -9.385 52.775 1.00 72.75 199 ARG A CA 1
ATOM 1439 C C . ARG A 1 199 ? -46.240 -9.229 52.279 1.00 72.75 199 ARG A C 1
ATOM 1441 O O . ARG A 1 199 ? -47.143 -9.146 53.100 1.00 72.75 199 ARG A O 1
ATOM 1448 N N . ARG A 1 200 ? -46.459 -9.255 50.958 1.00 68.69 200 ARG A N 1
ATOM 1449 C CA . ARG A 1 200 ? -47.797 -9.200 50.335 1.00 68.69 200 ARG A CA 1
ATOM 1450 C C . ARG A 1 200 ? -48.641 -10.469 50.512 1.00 68.69 200 ARG A C 1
ATOM 1452 O O . ARG A 1 200 ? -49.833 -10.401 50.265 1.00 68.69 200 ARG A O 1
ATOM 1459 N N . ARG A 1 201 ? -48.052 -11.612 50.887 1.00 68.31 201 ARG A N 1
ATOM 1460 C CA . ARG A 1 201 ? -48.787 -12.873 51.130 1.00 68.31 201 ARG A CA 1
ATOM 1461 C C . ARG A 1 201 ? -49.156 -13.108 52.597 1.00 68.31 201 ARG A C 1
ATOM 1463 O O . ARG A 1 201 ? -49.910 -14.027 52.884 1.00 68.31 201 ARG A O 1
ATOM 1470 N N . THR A 1 202 ? -48.570 -12.344 53.513 1.00 58.00 202 THR A N 1
ATOM 1471 C CA . THR A 1 202 ? -48.806 -12.440 54.965 1.00 58.00 202 THR A CA 1
ATOM 1472 C C . THR A 1 202 ? -49.776 -11.384 55.504 1.00 58.00 202 THR A C 1
ATOM 1474 O O . THR A 1 202 ? -49.997 -11.344 56.710 1.00 58.00 202 THR A O 1
ATOM 1477 N N . VAL A 1 203 ? -50.319 -10.533 54.630 1.00 47.88 203 VAL A N 1
ATOM 1478 C CA . VAL A 1 203 ? -51.435 -9.609 54.895 1.00 47.88 203 VAL A CA 1
ATOM 1479 C C . VAL A 1 203 ? -52.633 -10.124 54.115 1.00 47.88 203 VAL A C 1
ATOM 1481 O O . VAL A 1 203 ? -53.743 -10.102 54.679 1.00 47.88 203 VAL A O 1
#

InterPro domains:
  IPR026442 IPTL-CTERM protein sorting domain [PF18203] (171-201)
  IPR026442 IPTL-CTERM protein sorting domain [TIGR04174] (173-195)

Radius of gyration: 30.6 Å; chains: 1; bounding box: 69×55×75 Å

pLDDT: mean 72.54, std 19.25, range [31.5, 91.81]

Sequence (203 aa):
MKKMIAAAVTAAALSMAATATMAGTLTNVSVTLSNAAPSQPTDVDIRFTTETLVNTAPHMLYARFDGLVLAAATNQCDSNITATLNGVTMPQSDFVFCQTWNSGVQLRLRNGIVIPAGAVISIKIDKSLVTTSSTEGVYSPTM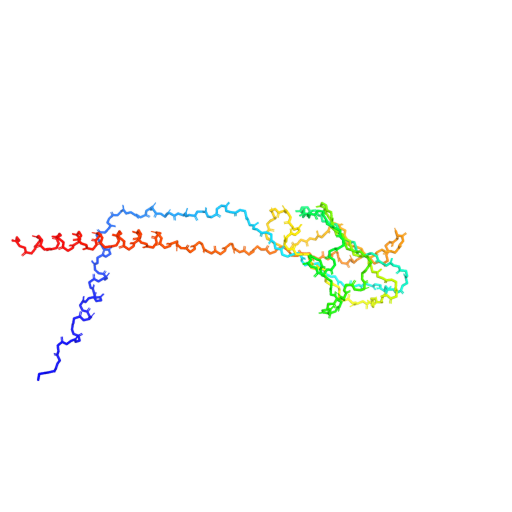FEINSGGAAVDMPSPMPSYTITNAPPPAPVPTLTEWAMILLTAALGGFAALTIHKRRRTV

Organism: NCBI:txid13160